Protein AF-A0A344X3L1-F1 (afdb_monomer)

Nearest PDB structures (foldseek):
  8hnb-assembly1_A  TM=8.741E-01  e=7.366E-17  Homo sapiens
  8hnd-assembly1_A  TM=8.498E-01  e=4.493E-17  Homo sapiens
  8hnh-assembly1_A  TM=8.613E-01  e=1.082E-16  Homo sapiens
  8hnc-assembly1_A  TM=8.571E-01  e=1.143E-16  Homo sapiens
  8k6l-assembly1_A  TM=8.572E-01  e=5.913E-17  Homo sapiens

Secondary structure (DSSP, 8-state):
-HHHHHHHHHHHHHHHHHHHHHHHHHHHHTT--HHHHHHHHHHHHHHHHHHHHHHTT---PPP-BBTTTB-TTSPSPPP--TTTT--TTTTTS---SSB---EEETTS-EES-TTTTTEEEEEEETTEEEEEEESSTTTTS------EEEES-----SSHHHHHHHHHHHHHHHHHHHHHHHHHHHHHHHHHS-GGGHHHHHHHHHHHHIIIIITHHHHHHHHHHHHH-S-PPB--

Solvent-accessible surface area (backbone atoms only — not comparable to full-atom values): 12855 Å² total; per-residue (Å²): 110,72,69,60,56,48,52,54,48,68,56,32,52,59,32,28,51,52,14,35,51,51,21,45,48,51,44,63,75,70,61,54,49,70,69,55,26,48,51,48,21,51,53,24,43,54,54,20,51,55,50,53,55,52,51,76,73,66,76,65,83,79,74,62,26,44,34,71,54,18,33,65,61,70,48,79,77,54,80,97,52,95,68,43,60,65,49,84,51,20,65,89,42,95,60,68,88,51,51,61,51,39,18,16,29,77,67,65,42,15,26,50,22,53,43,55,28,24,34,80,43,75,48,78,58,85,94,46,48,36,34,32,58,23,58,34,46,41,64,72,56,84,66,96,64,85,33,38,28,39,67,37,70,50,88,72,90,74,56,46,74,57,54,51,49,51,49,52,54,50,50,30,51,25,38,19,34,42,24,28,15,48,42,33,46,53,51,46,57,57,71,77,40,59,84,93,47,43,70,60,52,50,51,52,52,53,49,50,49,37,63,70,45,60,56,49,47,61,52,54,54,46,52,52,50,57,75,68,50,91,71,76,67,53,84,130

InterPro domains:
  IPR002350 Kazal domain [PF07648] (90-136)
  IPR002350 Kazal domain [PS51465] (83-138)
  IPR004156 Organic anion transporter polypeptide [PF03137] (2-233)
  IPR004156 Organic anion transporter polypeptide [PTHR11388] (1-232)
  IPR036058 Kazal domain superfamily [SSF100895] (79-136)

Foldseek 3Di:
DVVVVVVLCVQQVVLLVVLLVLLVVCCVVVVDDLVRLVVLLVVLVVVLVVLVVVLVVLDFDDAAEDQQAAHLLRDPDDPLDLPRLDDPQLPVAPDDPQAAFWKQKPLLGIYRDQSSQNFDDWDDDDPKIKTWQGRSGCPNPPDPDTIIIITDHRDDPRCSVVSVVVSSVSSSVSSSSNSNSVNSVLVSLVVVDDPVCSVVVVVVVVVCCCVVPVVVVCVVVVVVCVVVDSHHHDDD

Organism: Phodopus sungorus (NCBI:txid10044)

Radius of gyration: 25.86 Å; Cα contacts (8 Å, |Δi|>4): 313; chains: 1; bounding box: 57×30×69 Å

Sequence (236 aa):
SSKANFFIGLINIPAVALGIFSGGIVMKKFRLGVLEAMKLYLGSSVFGYLLFLSLFALGCENPGVAGLTVSYQGTKPVSYHERALFSDCNSRCKCSESKWEPMCGDDGITYASACLAGCQSSSQSGKNIISSNCTCVGLAAPTSGNWSGMMGRCQKDNGCPQMFLYFLVISVITSYTLSLGGIPGYILLLRCIQPQLKSFALGIYTLAVRVLAGIPAPVYFGVLIDTSCLKWGFKK

Mean predicted aligned error: 8.16 Å

Structure (mmCIF, N/CA/C/O backbone):
data_AF-A0A344X3L1-F1
#
_entry.id   AF-A0A344X3L1-F1
#
loop_
_atom_site.group_PDB
_atom_site.id
_atom_site.type_symbol
_atom_site.label_atom_id
_atom_site.label_alt_id
_atom_site.label_comp_id
_atom_site.label_asym_id
_atom_site.label_entity_id
_atom_site.label_seq_id
_atom_site.pdbx_PDB_ins_code
_atom_site.Cartn_x
_atom_site.Cartn_y
_atom_site.Cartn_z
_atom_site.occupancy
_atom_site.B_iso_or_equiv
_atom_site.auth_seq_id
_atom_site.auth_comp_id
_atom_site.auth_asym_id
_atom_site.auth_atom_id
_atom_site.pdbx_PDB_model_num
ATOM 1 N N . SER A 1 1 ? 9.116 -6.298 -2.274 1.00 57.31 1 SER A N 1
ATOM 2 C CA . SER A 1 1 ? 8.169 -6.426 -1.150 1.00 57.31 1 SER A CA 1
ATOM 3 C C . SER A 1 1 ? 8.722 -6.071 0.222 1.00 57.31 1 SER A C 1
ATOM 5 O O . SER A 1 1 ? 8.171 -5.156 0.809 1.00 57.31 1 SER A O 1
ATOM 7 N N . SER A 1 2 ? 9.793 -6.697 0.742 1.00 67.75 2 SER A N 1
ATOM 8 C CA . SER A 1 2 ? 10.187 -6.535 2.167 1.00 67.75 2 SER A CA 1
ATOM 9 C C . SER A 1 2 ? 10.331 -5.076 2.656 1.00 67.75 2 SER A C 1
ATOM 11 O O . SER A 1 2 ? 9.731 -4.708 3.661 1.00 67.75 2 SER A O 1
ATOM 13 N N . LYS A 1 3 ? 11.009 -4.202 1.896 1.00 79.19 3 LYS A N 1
ATOM 14 C CA . LYS A 1 3 ? 11.165 -2.780 2.268 1.00 79.19 3 LYS A CA 1
ATOM 15 C C . LYS A 1 3 ? 9.833 -2.023 2.385 1.00 79.19 3 LYS A C 1
ATOM 17 O O . LYS A 1 3 ? 9.673 -1.237 3.307 1.00 79.19 3 LYS A O 1
ATOM 22 N N . ALA A 1 4 ? 8.884 -2.260 1.478 1.00 79.44 4 ALA A N 1
ATOM 23 C CA . ALA A 1 4 ? 7.594 -1.563 1.485 1.00 79.44 4 ALA A CA 1
ATOM 24 C C . ALA A 1 4 ? 6.756 -1.956 2.710 1.00 79.44 4 ALA A C 1
ATOM 26 O O . ALA A 1 4 ? 6.264 -1.087 3.425 1.00 79.44 4 ALA A O 1
ATOM 27 N N . ASN A 1 5 ? 6.687 -3.258 3.004 1.00 83.75 5 ASN A N 1
ATOM 28 C CA . ASN A 1 5 ? 5.994 -3.766 4.189 1.00 83.75 5 ASN A CA 1
ATOM 29 C C . ASN A 1 5 ? 6.632 -3.234 5.479 1.00 83.75 5 ASN A C 1
ATOM 31 O O . ASN A 1 5 ? 5.919 -2.875 6.412 1.00 83.75 5 ASN A O 1
ATOM 35 N N . PHE A 1 6 ? 7.964 -3.136 5.511 1.00 87.88 6 PHE A N 1
ATOM 36 C CA . PHE A 1 6 ? 8.687 -2.551 6.635 1.00 87.88 6 PHE A CA 1
ATOM 37 C C . PHE A 1 6 ? 8.310 -1.080 6.861 1.00 87.88 6 PHE A C 1
ATOM 39 O O . PHE A 1 6 ? 7.982 -0.718 7.984 1.00 87.88 6 PHE A O 1
ATOM 46 N N . PHE A 1 7 ? 8.285 -0.247 5.813 1.00 86.25 7 PHE A N 1
ATOM 47 C CA . PHE A 1 7 ? 7.892 1.164 5.941 1.00 86.25 7 PHE A CA 1
ATOM 48 C C . PHE A 1 7 ? 6.438 1.337 6.388 1.00 86.25 7 PHE A C 1
ATOM 50 O O . PHE A 1 7 ? 6.178 2.103 7.313 1.00 86.25 7 PHE A O 1
ATOM 57 N N . ILE A 1 8 ? 5.503 0.604 5.774 1.00 86.81 8 ILE A N 1
ATOM 58 C CA . ILE A 1 8 ? 4.081 0.660 6.141 1.00 86.81 8 ILE A CA 1
ATOM 59 C C . ILE A 1 8 ? 3.898 0.246 7.606 1.00 86.81 8 ILE A C 1
ATOM 61 O O . ILE A 1 8 ? 3.204 0.929 8.356 1.00 86.81 8 ILE A O 1
ATOM 65 N N . GLY A 1 9 ? 4.552 -0.838 8.035 1.00 89.00 9 GLY A N 1
ATOM 66 C CA . GLY A 1 9 ? 4.507 -1.296 9.422 1.00 89.00 9 GLY A CA 1
ATOM 67 C C . GLY A 1 9 ? 5.106 -0.279 10.394 1.00 89.00 9 GLY A C 1
ATOM 68 O O . GLY A 1 9 ? 4.465 0.080 11.378 1.00 89.00 9 GLY A O 1
ATOM 69 N N . LEU A 1 10 ? 6.302 0.233 10.097 1.00 92.88 10 LEU A N 1
ATOM 70 C CA . LEU A 1 10 ? 7.011 1.189 10.949 1.00 92.88 10 LEU A CA 1
ATOM 71 C C . LEU A 1 10 ? 6.207 2.472 11.187 1.00 92.88 10 LEU A C 1
ATOM 73 O O . LEU A 1 10 ? 6.244 3.023 12.282 1.00 92.88 10 LEU A O 1
ATOM 77 N N . ILE A 1 11 ? 5.488 2.940 10.169 1.00 91.62 11 ILE A N 1
ATOM 78 C CA . ILE A 1 11 ? 4.764 4.211 10.208 1.00 91.62 11 ILE A CA 1
ATOM 79 C C . ILE A 1 11 ? 3.352 4.039 10.796 1.00 91.62 11 ILE A C 1
ATOM 81 O O . ILE A 1 11 ? 2.926 4.850 11.620 1.00 91.62 11 ILE A O 1
ATOM 85 N N . ASN A 1 12 ? 2.632 2.972 10.436 1.00 93.56 12 ASN A N 1
ATOM 86 C CA . ASN A 1 12 ? 1.243 2.795 10.872 1.00 93.56 12 ASN A CA 1
ATOM 87 C C . ASN A 1 12 ? 1.116 2.197 12.279 1.00 93.56 12 ASN A C 1
ATOM 89 O O . ASN A 1 12 ? 0.174 2.545 12.989 1.00 93.56 12 ASN A O 1
ATOM 93 N N . ILE A 1 13 ? 2.044 1.342 12.729 1.00 94.50 13 ILE A N 1
ATOM 94 C CA . ILE A 1 13 ? 1.962 0.723 14.067 1.00 94.50 13 ILE A CA 1
ATOM 95 C C . ILE A 1 13 ? 1.945 1.779 15.192 1.00 94.50 13 ILE A C 1
ATOM 97 O O . ILE A 1 13 ? 1.054 1.708 16.045 1.00 94.50 13 ILE A O 1
ATOM 101 N N . PRO A 1 14 ? 2.841 2.790 15.208 1.00 95.75 14 PRO A N 1
ATOM 102 C CA . PRO A 1 14 ? 2.781 3.864 16.199 1.00 95.75 14 PRO A CA 1
ATOM 103 C C . PRO A 1 14 ? 1.472 4.656 16.144 1.00 95.75 14 PRO A C 1
ATOM 105 O O . PRO A 1 14 ? 0.902 4.971 17.187 1.00 95.75 14 PRO A O 1
ATOM 108 N N . ALA A 1 15 ? 0.960 4.940 14.942 1.00 95.75 15 ALA A N 1
ATOM 109 C CA . ALA A 1 15 ? -0.296 5.665 14.761 1.00 95.75 15 ALA A CA 1
ATOM 110 C C . ALA A 1 15 ? -1.489 4.898 15.351 1.00 95.75 15 ALA A C 1
ATOM 112 O O . ALA A 1 15 ? -2.311 5.477 16.065 1.00 95.75 15 ALA A O 1
ATOM 113 N N . VAL A 1 16 ? -1.546 3.581 15.123 1.00 96.56 16 VAL A N 1
ATOM 114 C CA . VAL A 1 16 ? -2.564 2.706 15.717 1.00 96.56 16 VAL A CA 1
ATOM 115 C C . VAL A 1 16 ? -2.482 2.755 17.239 1.00 96.56 16 VAL A C 1
ATOM 117 O O . VAL A 1 16 ? -3.505 2.991 17.881 1.00 96.56 16 VAL A O 1
ATOM 120 N N . ALA A 1 17 ? -1.286 2.589 17.814 1.00 96.25 17 ALA A N 1
ATOM 121 C CA . ALA A 1 17 ? -1.086 2.633 19.261 1.00 96.25 17 ALA A CA 1
ATOM 122 C C . ALA A 1 17 ? -1.546 3.972 19.857 1.00 96.25 17 ALA A C 1
ATOM 124 O O . ALA A 1 17 ? -2.326 3.985 20.811 1.00 96.25 17 ALA A O 1
ATOM 125 N N . LEU A 1 18 ? -1.131 5.095 19.261 1.00 96.25 18 LEU A N 1
ATOM 126 C CA . LEU A 1 18 ? -1.541 6.433 19.689 1.00 96.25 18 LEU A CA 1
ATOM 127 C C . LEU A 1 18 ? -3.058 6.621 19.630 1.00 96.25 18 LEU A C 1
ATOM 129 O O . LEU A 1 18 ? -3.618 7.187 20.565 1.00 96.25 18 LEU A O 1
ATOM 133 N N . GLY A 1 19 ? -3.728 6.121 18.589 1.00 96.56 19 GLY A N 1
ATOM 134 C CA . GLY A 1 19 ? -5.186 6.197 18.489 1.00 96.56 19 GLY A CA 1
ATOM 135 C C . GLY A 1 19 ? -5.909 5.339 19.534 1.00 96.56 19 GLY A C 1
ATOM 136 O O . GLY A 1 19 ? -6.877 5.796 20.137 1.00 96.56 19 GLY A O 1
ATOM 137 N N . ILE A 1 20 ? -5.402 4.144 19.860 1.00 95.88 20 ILE A N 1
ATOM 138 C CA . ILE A 1 20 ? -5.952 3.317 20.953 1.00 95.88 20 ILE A CA 1
ATOM 139 C C . ILE A 1 20 ? -5.846 4.061 22.292 1.00 95.88 20 ILE A C 1
ATOM 141 O O . ILE A 1 20 ? -6.828 4.153 23.037 1.00 95.88 20 ILE A O 1
ATOM 145 N N . PHE A 1 21 ? -4.669 4.617 22.597 1.00 96.06 21 PHE A N 1
ATOM 146 C CA . PHE A 1 21 ? -4.454 5.377 23.829 1.00 96.06 21 PHE A CA 1
ATOM 147 C C . PHE A 1 21 ? -5.325 6.630 23.884 1.00 96.06 21 PHE A C 1
ATOM 149 O O . PHE A 1 21 ? -5.975 6.871 24.904 1.00 96.06 21 PHE A O 1
ATOM 156 N N . SER A 1 22 ? -5.384 7.412 22.804 1.00 95.50 22 SER A N 1
ATOM 157 C CA . SER A 1 22 ? -6.200 8.623 22.759 1.00 95.50 22 SER A CA 1
ATOM 158 C C . SER A 1 22 ? -7.691 8.301 22.877 1.00 95.50 22 SER A C 1
ATOM 160 O O . SER A 1 22 ? -8.385 8.970 23.641 1.00 95.50 22 SER A O 1
ATOM 162 N N . GLY A 1 23 ? -8.172 7.218 22.260 1.00 94.88 23 GLY A N 1
ATOM 163 C CA . GLY A 1 23 ? -9.549 6.736 22.402 1.00 94.88 23 GLY A CA 1
ATOM 164 C C . GLY A 1 23 ? -9.891 6.373 23.850 1.00 94.88 23 GLY A C 1
ATOM 165 O O . GLY A 1 23 ? -10.935 6.770 24.373 1.00 94.88 23 GLY A O 1
ATOM 166 N N . GLY A 1 24 ? -8.975 5.696 24.549 1.00 93.31 24 GLY A N 1
ATOM 167 C CA . GLY A 1 24 ? -9.109 5.404 25.980 1.00 93.31 24 GLY A CA 1
ATOM 168 C C . GLY A 1 24 ? -9.089 6.658 26.864 1.00 93.31 24 GLY A C 1
ATOM 169 O O . GLY A 1 24 ? -9.897 6.779 27.790 1.00 93.31 24 GLY A O 1
ATOM 170 N N . ILE A 1 25 ? -8.212 7.621 26.566 1.00 94.62 25 ILE A N 1
ATOM 171 C CA . ILE A 1 25 ? -8.144 8.907 27.277 1.00 94.62 25 ILE A CA 1
ATOM 172 C C . ILE A 1 25 ? -9.439 9.695 27.085 1.00 94.62 25 ILE A C 1
ATOM 174 O O . ILE A 1 25 ? -9.968 10.213 28.065 1.00 94.62 25 ILE A O 1
ATOM 178 N N . VAL A 1 26 ? -9.981 9.757 25.867 1.00 94.56 26 VAL A N 1
ATOM 179 C CA . VAL A 1 26 ? -11.253 10.430 25.562 1.00 94.56 26 VAL A CA 1
ATOM 180 C C . VAL A 1 26 ? -12.394 9.802 26.366 1.00 94.56 26 VAL A C 1
ATOM 182 O O . VAL A 1 26 ? -13.121 10.517 27.059 1.00 94.56 26 VAL A O 1
ATOM 185 N N . MET A 1 27 ? -12.486 8.469 26.381 1.00 91.25 27 MET A N 1
ATOM 186 C CA . MET A 1 27 ? -13.467 7.737 27.190 1.00 91.25 27 MET A CA 1
ATOM 187 C C . MET A 1 27 ? -13.364 8.072 28.685 1.00 91.25 27 MET A C 1
ATOM 189 O O . MET A 1 27 ? -14.385 8.295 29.340 1.00 91.25 27 MET A O 1
ATOM 193 N N . LYS A 1 28 ? -12.140 8.131 29.231 1.00 91.62 28 LYS A N 1
ATOM 194 C CA . LYS A 1 28 ? -11.891 8.410 30.654 1.00 91.62 28 LYS A CA 1
ATOM 195 C C . LYS A 1 28 ? -12.121 9.879 31.020 1.00 91.62 28 LYS A C 1
ATOM 197 O O . LYS A 1 28 ? -12.746 10.154 32.041 1.00 91.62 28 LYS A O 1
ATOM 202 N N . LYS A 1 29 ? -11.621 10.816 30.209 1.00 93.25 29 LYS A N 1
ATOM 203 C CA . LYS A 1 29 ? -11.627 12.261 30.485 1.00 93.25 29 LYS A CA 1
ATOM 204 C C . LYS A 1 29 ? -13.030 12.852 30.402 1.00 93.25 29 LYS A C 1
ATOM 206 O O . LYS A 1 29 ? -13.418 13.595 31.295 1.00 93.25 29 LYS A O 1
ATOM 211 N N . PHE A 1 30 ? -13.793 12.487 29.374 1.00 90.31 30 PHE A N 1
ATOM 212 C CA . PHE A 1 30 ? -15.160 12.979 29.180 1.00 90.31 30 PHE A CA 1
ATOM 213 C C . PHE A 1 30 ? -16.223 12.098 29.847 1.00 90.31 30 PHE A C 1
ATOM 215 O O . PHE A 1 30 ? -17.405 12.412 29.763 1.00 90.31 30 PHE A O 1
ATOM 222 N N . ARG A 1 31 ? -15.816 11.001 30.509 1.00 89.69 31 ARG A N 1
ATOM 223 C CA . ARG A 1 31 ? -16.712 10.026 31.156 1.00 89.69 31 ARG A CA 1
ATOM 224 C C . ARG A 1 31 ? -17.865 9.612 30.237 1.00 89.69 31 ARG A C 1
ATOM 226 O O . ARG A 1 31 ? -19.032 9.654 30.620 1.00 89.69 31 ARG A O 1
ATOM 233 N N . LEU A 1 32 ? -17.527 9.222 29.010 1.00 89.50 32 LEU A N 1
ATOM 234 C CA . LEU A 1 32 ? -18.524 8.965 27.975 1.00 89.50 32 LEU A CA 1
ATOM 235 C C . LEU A 1 32 ? -19.472 7.820 28.372 1.00 89.50 32 LEU A C 1
ATOM 237 O O . LEU A 1 32 ? -19.055 6.712 28.750 1.00 89.50 32 LEU A O 1
ATOM 241 N N . GLY A 1 33 ? -20.771 8.102 28.265 1.00 89.31 33 GLY A N 1
ATOM 242 C CA . GLY A 1 33 ? -21.842 7.116 28.394 1.00 89.31 33 GLY A CA 1
ATOM 243 C C . GLY A 1 33 ? -21.887 6.151 27.205 1.00 89.31 33 GLY A C 1
ATOM 244 O O . GLY A 1 33 ? -21.098 6.252 26.270 1.00 89.31 33 GLY A O 1
ATOM 245 N N . VAL A 1 34 ? -22.822 5.198 27.232 1.00 89.19 34 VAL A N 1
ATOM 246 C CA . VAL A 1 34 ? -23.002 4.200 26.157 1.00 89.19 34 VAL A CA 1
ATOM 247 C C . VAL A 1 34 ? -23.318 4.873 24.815 1.00 89.19 34 VAL A C 1
ATOM 249 O O . VAL A 1 34 ? -22.696 4.551 23.807 1.00 89.19 34 VAL A O 1
ATOM 252 N N . LEU A 1 35 ? -24.230 5.851 24.819 1.00 90.31 35 LEU A N 1
ATOM 253 C CA . LEU A 1 35 ? -24.653 6.563 23.612 1.00 90.31 35 LEU A CA 1
ATOM 254 C C . LEU A 1 35 ? -23.517 7.400 23.003 1.00 90.31 35 LEU A C 1
ATOM 256 O O . LEU A 1 35 ? -23.295 7.371 21.797 1.00 90.31 35 LEU A O 1
ATOM 260 N N . GLU A 1 36 ? -22.760 8.109 23.839 1.00 91.50 36 GLU A N 1
ATOM 261 C CA . GLU A 1 36 ? -21.652 8.952 23.376 1.00 91.50 36 GLU A CA 1
ATOM 262 C C . GLU A 1 36 ? -20.462 8.119 22.878 1.00 91.50 36 GLU A C 1
ATOM 264 O O . GLU A 1 36 ? -19.864 8.440 21.854 1.00 91.50 36 GLU A O 1
ATOM 269 N N . ALA A 1 37 ? -20.162 6.994 23.537 1.00 92.00 37 ALA A N 1
ATOM 270 C CA . ALA A 1 37 ? -19.164 6.039 23.055 1.00 92.00 37 ALA A CA 1
ATOM 271 C C . ALA A 1 37 ? -19.563 5.426 21.702 1.00 92.00 37 ALA A C 1
ATOM 273 O O . ALA A 1 37 ? -18.714 5.262 20.826 1.00 92.00 37 ALA A O 1
ATOM 274 N N . MET A 1 38 ? -20.855 5.134 21.511 1.00 92.56 38 MET A N 1
ATOM 275 C CA . MET A 1 38 ? -21.391 4.649 20.239 1.00 92.56 38 MET A CA 1
ATOM 276 C C . MET A 1 38 ? -21.248 5.696 19.128 1.00 92.56 38 MET A C 1
ATOM 278 O O . MET A 1 38 ? -20.776 5.357 18.046 1.00 92.56 38 MET A O 1
ATOM 282 N N . LYS A 1 39 ? -21.593 6.965 19.389 1.00 93.94 39 LYS A N 1
ATOM 283 C CA . LYS A 1 39 ? -21.404 8.062 18.423 1.00 93.94 39 LYS A CA 1
ATOM 284 C C . LYS A 1 39 ? -19.937 8.224 18.033 1.00 93.94 39 LYS A C 1
ATOM 286 O O . LYS A 1 39 ? -19.641 8.340 16.848 1.00 93.94 39 LYS A O 1
ATOM 291 N N . LEU A 1 40 ? -19.028 8.191 19.010 1.00 93.81 40 LEU A N 1
ATOM 292 C CA . LEU A 1 40 ? -17.589 8.279 18.763 1.00 93.81 40 LEU A CA 1
ATOM 293 C C . LEU A 1 40 ? -17.099 7.118 17.888 1.00 93.81 40 LEU A C 1
ATOM 295 O O . LEU A 1 40 ? -16.407 7.360 16.904 1.00 93.81 40 LEU A O 1
ATOM 299 N N . TYR A 1 41 ? -17.497 5.883 18.208 1.00 95.12 41 TYR A N 1
ATOM 300 C CA . TYR A 1 41 ? -17.145 4.691 17.433 1.00 95.12 41 TYR A CA 1
ATOM 301 C C . TYR A 1 41 ? -17.686 4.733 15.998 1.00 95.12 41 TYR A C 1
ATOM 303 O O . TYR A 1 41 ? -16.950 4.464 15.046 1.00 95.12 41 TYR A O 1
ATOM 311 N N . LEU A 1 42 ? -18.965 5.075 15.823 1.00 95.19 42 LEU A N 1
ATOM 312 C CA . LEU A 1 42 ? -19.587 5.162 14.503 1.00 95.19 42 LEU A CA 1
ATOM 313 C C . LEU A 1 42 ? -18.972 6.295 13.681 1.00 95.19 42 LEU A C 1
ATOM 315 O O . LEU A 1 42 ? -18.606 6.078 12.530 1.00 95.19 42 LEU A O 1
ATOM 319 N N . GLY A 1 43 ? -18.790 7.475 14.277 1.00 95.81 43 GLY A N 1
ATOM 320 C CA . GLY A 1 43 ? -18.186 8.629 13.615 1.00 95.81 43 GLY A CA 1
ATOM 321 C C . GLY A 1 43 ? -16.752 8.359 13.166 1.00 95.81 43 GLY A C 1
ATOM 322 O O . GLY A 1 43 ? -16.411 8.615 12.012 1.00 95.81 43 GLY A O 1
ATOM 323 N N . SER A 1 44 ? -15.924 7.773 14.037 1.00 95.62 44 SER A N 1
ATOM 324 C CA . SER A 1 44 ? -14.554 7.399 13.675 1.00 95.62 44 SER A CA 1
ATOM 325 C C . SER A 1 44 ? -14.524 6.307 12.605 1.00 95.62 44 SER A C 1
ATOM 327 O O . SER A 1 44 ? -13.694 6.359 11.705 1.00 95.62 44 SER A O 1
ATOM 329 N N . SER A 1 45 ? -15.442 5.339 12.657 1.00 94.94 45 SER A N 1
ATOM 330 C CA . SER A 1 45 ? -15.521 4.277 11.649 1.00 94.94 45 SER A CA 1
ATOM 331 C C . SER A 1 45 ? -15.913 4.837 10.283 1.00 94.94 45 SER A C 1
ATOM 333 O O . SER A 1 45 ? -15.215 4.583 9.308 1.00 94.94 45 SER A O 1
ATOM 335 N N . VAL A 1 46 ? -16.974 5.649 10.203 1.00 96.44 46 VAL A N 1
ATOM 336 C CA . VAL A 1 46 ? -17.429 6.274 8.948 1.00 96.44 46 VAL A CA 1
ATOM 337 C C . VAL A 1 46 ? -16.329 7.146 8.351 1.00 96.44 46 VAL A C 1
ATOM 339 O O . VAL A 1 46 ? -15.993 6.987 7.180 1.00 96.44 46 VAL A O 1
ATOM 342 N N . PHE A 1 47 ? -15.716 8.020 9.154 1.00 96.25 47 PHE A N 1
ATOM 343 C CA . PHE A 1 47 ? -14.632 8.875 8.674 1.00 96.25 47 PHE A CA 1
ATOM 344 C C . PHE A 1 47 ? -13.409 8.056 8.233 1.00 96.25 47 PHE A C 1
ATOM 346 O O . PHE A 1 47 ? -12.845 8.311 7.172 1.00 96.25 47 PHE A O 1
ATOM 353 N N . GLY A 1 48 ? -13.044 7.020 8.993 1.00 96.06 48 GLY A N 1
ATOM 354 C CA . GLY A 1 48 ? -11.957 6.108 8.644 1.00 96.06 48 GLY A CA 1
ATOM 355 C C . GLY A 1 48 ? -12.204 5.357 7.334 1.00 96.06 48 GLY A C 1
ATOM 356 O O . GLY A 1 48 ? -11.301 5.274 6.508 1.00 96.06 48 GLY A O 1
ATOM 357 N N . TYR A 1 49 ? -13.423 4.869 7.090 1.00 94.44 49 TYR A N 1
ATOM 358 C CA . TYR A 1 49 ? -13.774 4.219 5.823 1.00 94.44 49 TYR A CA 1
ATOM 359 C C . TYR A 1 49 ? -13.746 5.186 4.635 1.00 94.44 49 TYR A C 1
ATOM 361 O O . TYR A 1 49 ? -13.272 4.807 3.568 1.00 94.44 49 TYR A O 1
ATOM 369 N N . LEU A 1 50 ? -14.190 6.436 4.807 1.00 95.44 50 LEU A N 1
ATOM 370 C CA . LEU A 1 50 ? -14.102 7.455 3.753 1.00 95.44 50 LEU A CA 1
ATOM 371 C C . LEU A 1 50 ? -12.645 7.761 3.376 1.00 95.44 50 LEU A C 1
ATOM 373 O O . LEU A 1 50 ? -12.319 7.839 2.192 1.00 95.44 50 LEU A O 1
ATOM 377 N N . LEU A 1 51 ? -11.758 7.882 4.369 1.00 95.06 51 LEU A N 1
ATOM 378 C CA . LEU A 1 51 ? -10.322 8.047 4.129 1.00 95.06 51 LEU A CA 1
ATOM 379 C C . LEU A 1 51 ? -9.694 6.799 3.500 1.00 95.06 51 LEU A C 1
ATOM 381 O O . LEU A 1 51 ? -8.845 6.909 2.624 1.00 95.06 51 LEU A O 1
ATOM 385 N N . PHE A 1 52 ? -10.131 5.605 3.899 1.00 92.75 52 PHE A N 1
ATOM 386 C CA . PHE A 1 52 ? -9.661 4.370 3.282 1.00 92.75 52 PHE A CA 1
ATOM 387 C C . PHE A 1 52 ? -10.066 4.281 1.804 1.00 92.75 52 PHE A C 1
ATOM 389 O O . PHE A 1 52 ? -9.256 3.890 0.969 1.00 92.75 52 PHE A O 1
ATOM 396 N N . LEU A 1 53 ? -11.289 4.693 1.457 1.00 91.94 53 LEU A N 1
ATOM 397 C CA . LEU A 1 53 ? -11.753 4.739 0.069 1.00 91.94 53 LEU A CA 1
ATOM 398 C C . LEU A 1 53 ? -10.957 5.740 -0.777 1.00 91.94 53 LEU A C 1
ATOM 400 O O . LEU A 1 53 ? -10.658 5.448 -1.934 1.00 91.94 53 LEU A O 1
ATOM 404 N N . SER A 1 54 ? -10.561 6.886 -0.216 1.00 91.19 54 SER A N 1
ATOM 405 C CA . SER A 1 54 ? -9.771 7.877 -0.959 1.00 91.19 54 SER A CA 1
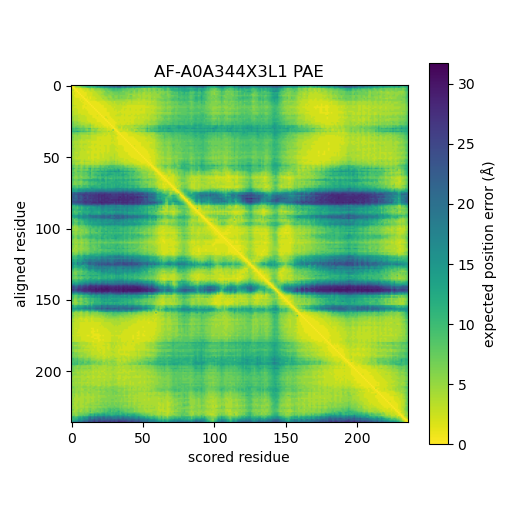ATOM 406 C C . SER A 1 54 ? -8.371 7.375 -1.329 1.00 91.19 54 SER A C 1
ATOM 408 O O . SER A 1 54 ? -7.832 7.802 -2.349 1.00 91.19 54 SER A O 1
ATOM 410 N N . LEU A 1 55 ? -7.809 6.412 -0.585 1.00 90.06 55 LEU A N 1
ATOM 411 C CA . LEU A 1 55 ? -6.530 5.780 -0.931 1.00 90.06 55 LEU A CA 1
ATOM 412 C C . LEU A 1 55 ? -6.574 5.069 -2.289 1.00 90.06 55 LEU A C 1
ATOM 414 O O . LEU A 1 55 ? -5.564 5.057 -2.985 1.00 90.06 55 LEU A O 1
ATOM 418 N N . PHE A 1 56 ? -7.724 4.521 -2.698 1.00 85.00 56 PHE A N 1
ATOM 419 C CA . PHE A 1 56 ? -7.864 3.872 -4.009 1.00 85.00 56 PHE A CA 1
ATOM 420 C C . PHE A 1 56 ? -7.832 4.861 -5.177 1.00 85.00 56 PHE A C 1
ATOM 422 O O . PHE A 1 56 ? -7.506 4.472 -6.295 1.00 85.00 56 PHE A O 1
ATOM 429 N N . ALA A 1 57 ? -8.144 6.136 -4.933 1.00 85.75 57 ALA A N 1
ATOM 430 C CA . ALA A 1 57 ? -8.039 7.181 -5.947 1.00 85.75 57 ALA A CA 1
ATOM 431 C C . ALA A 1 57 ? -6.589 7.662 -6.150 1.00 85.75 57 ALA A C 1
ATOM 433 O O . ALA A 1 57 ? -6.291 8.326 -7.143 1.00 85.75 57 ALA A O 1
ATOM 434 N N . LEU A 1 58 ? -5.677 7.338 -5.226 1.00 85.19 58 LEU A N 1
ATOM 435 C CA . LEU A 1 58 ? -4.270 7.712 -5.319 1.00 85.19 58 LEU A CA 1
ATOM 436 C C . LEU A 1 58 ? -3.507 6.675 -6.144 1.00 85.19 58 LEU A C 1
ATOM 438 O O . LEU A 1 58 ? -3.155 5.600 -5.663 1.00 85.19 58 LEU A O 1
ATOM 442 N N . GLY A 1 59 ? -3.213 7.026 -7.392 1.00 81.12 59 GLY A N 1
ATOM 443 C CA . GLY A 1 59 ? -2.392 6.225 -8.294 1.00 81.12 59 GLY A CA 1
ATOM 444 C C . GLY A 1 59 ? -1.388 7.082 -9.056 1.00 81.12 59 GLY A C 1
ATOM 445 O O . GLY A 1 59 ? -1.501 8.307 -9.109 1.00 81.12 59 GLY A O 1
ATOM 446 N N . CYS A 1 60 ? -0.394 6.432 -9.654 1.00 85.50 60 CYS A N 1
ATOM 447 C CA . CYS A 1 60 ? 0.509 7.052 -10.617 1.00 85.50 60 CYS A CA 1
ATOM 448 C C . CYS A 1 60 ? 0.602 6.164 -11.866 1.00 85.50 60 CYS A C 1
ATOM 450 O O . CYS A 1 60 ? 0.337 4.962 -11.789 1.00 85.50 60 CYS A O 1
ATOM 452 N N . GLU A 1 61 ? 0.939 6.745 -13.022 1.00 81.38 61 GLU A N 1
ATOM 453 C CA . GLU A 1 61 ? 1.122 5.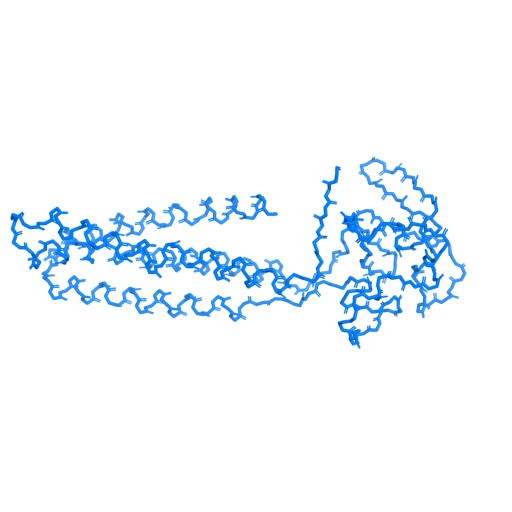953 -14.242 1.00 81.38 61 GLU A CA 1
ATOM 454 C C . GLU A 1 61 ? 2.216 4.896 -14.049 1.00 81.38 61 GLU A C 1
ATOM 456 O O . GLU A 1 61 ? 3.261 5.155 -13.441 1.00 81.38 61 GLU A O 1
ATOM 461 N N . ASN A 1 62 ? 1.997 3.714 -14.628 1.00 79.06 62 ASN A N 1
ATOM 462 C CA . ASN A 1 62 ? 3.011 2.670 -14.638 1.00 79.06 62 ASN A CA 1
ATOM 463 C C . ASN A 1 62 ? 4.289 3.168 -15.338 1.00 79.06 62 ASN A C 1
ATOM 465 O O . ASN A 1 62 ? 4.207 3.824 -16.382 1.00 79.06 62 ASN A O 1
ATOM 469 N N . PRO A 1 63 ? 5.484 2.837 -14.812 1.00 80.00 63 PRO A N 1
ATOM 470 C CA . PRO A 1 63 ? 6.733 3.188 -15.472 1.00 80.00 63 PRO A CA 1
ATOM 471 C C . PRO A 1 63 ? 6.807 2.546 -16.864 1.00 80.00 63 PRO A C 1
ATOM 473 O O . PRO A 1 63 ? 6.326 1.430 -17.078 1.00 80.00 63 PRO A O 1
ATOM 476 N N . GLY A 1 64 ? 7.429 3.254 -17.809 1.00 84.38 64 GLY A N 1
ATOM 477 C CA . GLY A 1 64 ? 7.640 2.774 -19.175 1.00 84.38 64 GLY A CA 1
ATOM 478 C C . GLY A 1 64 ? 8.666 1.644 -19.211 1.00 84.38 64 GLY A C 1
ATOM 479 O O . GLY A 1 64 ? 9.852 1.889 -18.995 1.00 84.38 64 GLY A O 1
ATOM 480 N N . VAL A 1 65 ? 8.210 0.423 -19.482 1.00 87.31 65 VAL A N 1
ATOM 481 C CA . VAL A 1 65 ? 9.025 -0.779 -19.631 1.00 87.31 65 VAL A CA 1
ATOM 482 C C . VAL A 1 65 ? 8.770 -1.387 -21.009 1.00 87.31 65 VAL A C 1
ATOM 484 O O . VAL A 1 65 ? 7.623 -1.711 -21.338 1.00 87.31 65 VAL A O 1
ATOM 487 N N . ALA A 1 66 ? 9.832 -1.536 -21.801 1.00 86.19 66 ALA A N 1
ATOM 488 C CA . ALA A 1 66 ? 9.775 -2.091 -23.149 1.00 86.19 66 ALA A CA 1
ATOM 489 C C . ALA A 1 66 ? 9.176 -3.505 -23.145 1.00 86.19 66 ALA A C 1
ATOM 491 O O . ALA A 1 66 ? 9.565 -4.359 -22.342 1.00 86.19 66 ALA A O 1
ATOM 492 N N . GLY A 1 67 ? 8.203 -3.735 -24.027 1.00 81.50 67 GLY A N 1
ATOM 493 C CA . GLY A 1 67 ? 7.502 -5.012 -24.166 1.00 81.50 67 GLY A CA 1
ATOM 494 C C . GLY A 1 67 ? 6.474 -5.310 -23.070 1.00 81.50 67 GLY A C 1
ATOM 495 O O . GLY A 1 67 ? 5.868 -6.376 -23.101 1.00 81.50 67 GLY A O 1
ATOM 496 N N . LEU A 1 68 ? 6.267 -4.397 -22.110 1.00 82.19 68 LEU A N 1
ATOM 497 C CA . LEU A 1 68 ? 5.251 -4.526 -21.056 1.00 82.19 68 LEU A CA 1
ATOM 498 C C . LEU A 1 68 ? 4.268 -3.354 -21.054 1.00 82.19 68 LEU A C 1
ATOM 500 O O . LEU A 1 68 ? 3.066 -3.564 -21.152 1.00 82.19 68 LEU A O 1
ATOM 504 N N . THR A 1 69 ? 4.765 -2.122 -20.934 1.00 83.25 69 THR A N 1
ATOM 505 C CA . THR A 1 69 ? 3.919 -0.914 -20.885 1.00 83.25 69 THR A CA 1
ATOM 506 C C . THR A 1 69 ? 4.136 0.010 -22.081 1.00 83.25 69 THR A C 1
ATOM 508 O O . THR A 1 69 ? 3.259 0.811 -22.401 1.00 83.25 69 THR A O 1
ATOM 511 N N . VAL A 1 70 ? 5.275 -0.113 -22.768 1.00 84.56 70 VAL A N 1
ATOM 512 C CA . VAL A 1 70 ? 5.601 0.609 -24.007 1.00 84.56 70 VAL A CA 1
ATOM 513 C C . VAL A 1 70 ? 6.204 -0.350 -25.030 1.00 84.56 70 VAL A C 1
ATOM 515 O O . VAL A 1 70 ? 6.785 -1.373 -24.661 1.00 84.56 70 VAL A O 1
ATOM 518 N N . SER A 1 71 ? 6.075 -0.041 -26.320 1.00 84.12 71 SER A N 1
ATOM 519 C CA . SER A 1 71 ? 6.750 -0.814 -27.366 1.00 84.12 71 SER A CA 1
ATOM 520 C C . SER A 1 71 ? 8.264 -0.588 -27.310 1.00 84.12 71 SER A C 1
ATOM 522 O O . SER A 1 71 ? 8.737 0.393 -26.737 1.00 84.12 71 SER A O 1
ATOM 524 N N . TYR A 1 72 ? 9.035 -1.467 -27.953 1.00 82.31 72 TYR A N 1
ATOM 525 C CA . TYR A 1 72 ? 10.477 -1.262 -28.151 1.00 82.31 72 TYR A CA 1
ATOM 526 C C . TYR A 1 72 ? 10.805 0.011 -28.958 1.00 82.31 72 TYR A C 1
ATOM 528 O O . TYR A 1 72 ? 11.927 0.495 -28.915 1.00 82.31 72 TYR A O 1
ATOM 536 N N . GLN A 1 73 ? 9.826 0.583 -29.666 1.00 79.06 73 GLN A N 1
ATOM 537 C CA . GLN A 1 73 ? 9.947 1.860 -30.377 1.00 79.06 73 GLN A CA 1
ATOM 538 C C . GLN A 1 73 ? 9.496 3.065 -29.528 1.00 79.06 73 GLN A C 1
ATOM 540 O O . GLN A 1 73 ? 9.498 4.192 -30.012 1.00 79.06 73 GLN A O 1
ATOM 545 N N . GLY A 1 74 ? 9.072 2.854 -28.278 1.00 73.75 74 GLY A N 1
ATOM 546 C CA . GLY A 1 74 ? 8.637 3.924 -27.374 1.00 73.75 74 GLY A CA 1
ATOM 547 C C . GLY A 1 74 ? 7.198 4.416 -27.577 1.00 73.75 74 GLY A C 1
ATOM 548 O O . GLY A 1 74 ? 6.802 5.403 -26.958 1.00 73.75 74 GLY A O 1
ATOM 549 N N . THR A 1 75 ? 6.386 3.739 -28.394 1.00 74.44 75 THR A N 1
ATOM 550 C CA . THR A 1 75 ? 4.971 4.089 -28.615 1.00 74.44 75 THR A CA 1
ATOM 551 C C . THR A 1 75 ? 4.050 3.481 -27.538 1.00 74.44 75 THR A C 1
ATOM 553 O O . THR A 1 75 ? 4.209 2.321 -27.145 1.00 74.44 75 THR A O 1
ATOM 556 N N . LYS A 1 76 ? 3.085 4.277 -27.038 1.00 72.50 76 LYS A N 1
ATOM 557 C CA . LYS A 1 76 ? 1.971 3.851 -26.155 1.00 72.50 76 LYS A CA 1
ATOM 558 C C . LYS A 1 76 ? 0.711 3.585 -27.015 1.00 72.50 76 LYS A C 1
ATOM 560 O O . LYS A 1 76 ? 0.491 4.381 -27.927 1.00 72.50 76 LYS A O 1
ATOM 565 N N . PRO A 1 77 ? -0.181 2.616 -26.705 1.00 63.53 77 PRO A N 1
ATOM 566 C CA . PRO A 1 77 ? -0.073 1.456 -25.812 1.00 63.53 77 PRO A CA 1
ATOM 567 C C . PRO A 1 77 ? 0.144 0.138 -26.592 1.00 63.53 77 PRO A C 1
ATOM 569 O O . PRO A 1 77 ? -0.364 -0.036 -27.697 1.00 63.53 77 PRO A O 1
ATOM 572 N N . VAL A 1 78 ? 0.860 -0.823 -26.004 1.00 57.84 78 VAL A N 1
ATOM 573 C CA . VAL A 1 78 ? 0.984 -2.186 -26.558 1.00 57.84 78 VAL A CA 1
ATOM 574 C C . VAL A 1 78 ? -0.164 -3.038 -26.014 1.00 57.84 78 VAL A C 1
ATOM 576 O O . VAL A 1 78 ? -0.429 -3.012 -24.814 1.00 57.84 78 VAL A O 1
ATOM 579 N N . SER A 1 79 ? -0.864 -3.783 -26.875 1.00 55.16 79 SER A N 1
ATOM 580 C CA . SER A 1 79 ? -1.876 -4.757 -26.446 1.00 55.16 79 SER A CA 1
ATOM 581 C C . SER A 1 79 ? -1.241 -5.815 -25.537 1.00 55.16 79 SER A C 1
ATOM 583 O O . SER A 1 79 ? -0.189 -6.345 -25.894 1.00 55.16 79 SER A O 1
ATOM 585 N N . TYR A 1 80 ? -1.887 -6.134 -24.410 1.00 51.09 80 TYR A N 1
ATOM 586 C CA . TYR A 1 80 ? -1.468 -7.103 -23.382 1.00 51.09 80 TYR A CA 1
ATOM 587 C C . TYR A 1 80 ? -1.367 -8.560 -23.887 1.00 51.09 80 TYR A C 1
ATOM 589 O O . TYR A 1 80 ? -2.051 -9.450 -23.391 1.00 51.09 80 TYR A O 1
ATOM 597 N N . HIS A 1 81 ? -0.521 -8.832 -24.878 1.00 53.81 81 HIS A N 1
ATOM 598 C CA . HIS A 1 81 ? -0.160 -10.190 -25.260 1.00 53.81 81 HIS A CA 1
ATOM 599 C C . HIS A 1 81 ? 1.219 -10.540 -24.702 1.00 53.81 81 HIS A C 1
ATOM 601 O O . HIS A 1 81 ? 2.200 -9.841 -24.948 1.00 53.81 81 HIS A O 1
ATOM 607 N N . GLU A 1 82 ? 1.279 -11.669 -23.988 1.00 52.22 82 GLU A N 1
ATOM 608 C CA . GLU A 1 82 ? 2.439 -12.246 -23.282 1.00 52.22 82 GLU A CA 1
ATOM 609 C C . GLU A 1 82 ? 3.740 -12.363 -24.104 1.00 52.22 82 GLU A C 1
ATOM 611 O O . GLU A 1 82 ? 4.799 -12.610 -23.536 1.00 52.22 82 GLU A O 1
ATOM 616 N N . ARG A 1 83 ? 3.712 -12.155 -25.428 1.00 57.47 83 ARG A N 1
ATOM 617 C CA . ARG A 1 83 ? 4.874 -12.299 -26.325 1.00 57.47 83 ARG A CA 1
ATOM 618 C C . ARG A 1 83 ? 5.512 -10.985 -26.788 1.00 57.47 83 ARG A C 1
ATOM 620 O O . ARG A 1 83 ? 6.317 -11.011 -27.710 1.00 57.47 83 ARG A O 1
ATOM 627 N N . ALA A 1 84 ? 5.207 -9.847 -26.162 1.00 63.50 84 ALA A N 1
ATOM 628 C CA . ALA A 1 84 ? 5.818 -8.560 -26.522 1.00 63.50 84 ALA A CA 1
ATOM 629 C C . ALA A 1 84 ? 7.220 -8.321 -25.913 1.00 63.50 84 ALA A C 1
ATOM 631 O O . ALA A 1 84 ? 7.862 -7.320 -26.229 1.00 63.50 84 ALA A O 1
ATOM 632 N N . LEU A 1 85 ? 7.719 -9.221 -25.049 1.00 71.81 85 LEU A N 1
ATOM 633 C CA . LEU A 1 85 ? 9.073 -9.111 -24.488 1.00 71.81 85 LEU A CA 1
ATOM 634 C C . LEU A 1 85 ? 10.178 -9.411 -25.508 1.00 71.81 85 LEU A C 1
ATOM 636 O O . LEU A 1 85 ? 11.267 -8.845 -25.397 1.00 71.81 85 LEU A O 1
ATOM 640 N N . PHE A 1 86 ? 9.913 -10.288 -26.475 1.00 79.31 86 PHE A N 1
ATOM 641 C CA . PHE A 1 86 ? 10.857 -10.618 -27.537 1.00 79.31 86 PHE A CA 1
ATOM 642 C C . PHE A 1 86 ? 10.573 -9.782 -28.774 1.00 79.31 86 PHE A C 1
ATOM 644 O O . PHE A 1 86 ? 9.426 -9.564 -29.153 1.00 79.31 86 PHE A O 1
ATOM 651 N N . SER A 1 87 ? 11.646 -9.313 -29.388 1.00 79.19 87 SER A N 1
ATOM 652 C CA . SER A 1 87 ? 11.634 -8.507 -30.598 1.00 79.19 87 SER A CA 1
ATOM 653 C C . SER A 1 87 ? 12.810 -8.940 -31.467 1.00 79.19 87 SER A C 1
ATOM 655 O O . SER A 1 87 ? 13.777 -9.528 -30.975 1.00 79.19 87 SER A O 1
ATOM 657 N N . ASP A 1 88 ? 12.780 -8.624 -32.756 1.00 83.75 88 ASP A N 1
ATOM 658 C CA . ASP A 1 88 ? 13.857 -8.993 -33.679 1.00 83.75 88 ASP A CA 1
ATOM 659 C C . ASP A 1 88 ? 15.225 -8.483 -33.201 1.00 83.75 88 ASP A C 1
ATOM 661 O O . ASP A 1 88 ? 16.245 -9.151 -33.376 1.00 83.75 88 ASP A O 1
ATOM 665 N N . CYS A 1 89 ? 15.251 -7.343 -32.503 1.00 84.50 89 CYS A N 1
ATOM 666 C CA . CYS A 1 89 ? 16.472 -6.749 -31.969 1.00 84.50 89 CYS A CA 1
ATOM 667 C C . CYS A 1 89 ? 17.131 -7.580 -30.849 1.00 84.50 89 CYS A C 1
ATOM 669 O O . CYS A 1 89 ? 18.357 -7.555 -30.744 1.00 84.50 89 CYS A O 1
ATOM 671 N N . ASN A 1 90 ? 16.370 -8.339 -30.046 1.00 86.94 90 ASN A N 1
ATOM 672 C CA . ASN A 1 90 ? 16.904 -9.165 -28.951 1.00 86.94 90 ASN A CA 1
ATOM 673 C C . ASN A 1 90 ? 16.972 -10.663 -29.283 1.00 86.94 90 ASN A C 1
ATOM 675 O O . ASN A 1 90 ? 17.488 -11.444 -28.487 1.00 86.94 90 ASN A O 1
ATOM 679 N N . SER A 1 91 ? 16.560 -11.053 -30.492 1.00 84.31 91 SER A N 1
ATOM 680 C CA . SER A 1 91 ? 16.621 -12.431 -31.006 1.00 84.31 91 SER A CA 1
ATOM 681 C C . SER A 1 91 ? 18.024 -13.056 -30.979 1.00 84.31 91 SER A C 1
ATOM 683 O O . SER A 1 91 ? 18.172 -14.275 -30.886 1.00 84.31 91 SER A O 1
ATOM 685 N N . ARG A 1 92 ? 19.074 -12.225 -31.026 1.00 81.31 92 ARG A N 1
ATOM 686 C CA . ARG A 1 92 ? 20.480 -12.661 -30.976 1.00 81.31 92 ARG A CA 1
ATOM 687 C C . ARG A 1 92 ? 20.900 -13.192 -29.606 1.00 81.31 92 ARG A C 1
ATOM 689 O O . ARG A 1 92 ? 21.956 -13.814 -29.494 1.00 81.31 92 ARG A O 1
ATOM 696 N N . CYS A 1 93 ? 20.094 -12.965 -28.574 1.00 78.94 93 CYS A N 1
ATOM 697 C CA . CYS A 1 93 ? 20.381 -13.380 -27.214 1.00 78.94 93 CYS A CA 1
ATOM 698 C C . CYS A 1 93 ? 19.300 -14.363 -26.732 1.00 78.94 93 CYS A C 1
ATOM 700 O O . CYS A 1 93 ? 18.106 -14.094 -26.821 1.00 78.94 93 CYS A O 1
ATOM 702 N N . LYS A 1 94 ? 19.701 -15.516 -26.179 1.00 83.12 94 LYS A N 1
ATOM 703 C CA . LYS A 1 94 ? 18.769 -16.486 -25.570 1.00 83.12 94 LYS A CA 1
ATOM 704 C C . LYS A 1 94 ? 18.320 -15.996 -24.189 1.00 83.12 94 LYS A C 1
ATOM 706 O O . LYS A 1 94 ? 18.788 -16.490 -23.163 1.00 83.12 94 LYS A O 1
ATOM 711 N N . CYS A 1 95 ? 17.475 -14.970 -24.162 1.00 84.81 95 CYS A N 1
ATOM 712 C CA . CYS A 1 95 ? 17.071 -14.308 -22.926 1.00 84.81 95 CYS A CA 1
ATOM 713 C C . CYS A 1 95 ? 16.089 -15.141 -22.105 1.00 84.81 95 CYS A C 1
ATOM 715 O O . CYS A 1 95 ? 15.199 -15.793 -22.640 1.00 84.81 95 CYS A O 1
ATOM 717 N N . SER A 1 96 ? 16.235 -15.073 -20.781 1.00 84.00 96 SER A N 1
ATOM 718 C CA . SER A 1 96 ? 15.254 -15.645 -19.863 1.00 84.00 96 SER A CA 1
ATOM 719 C C . SER A 1 96 ? 14.046 -14.723 -19.731 1.00 84.00 96 SER A C 1
ATOM 721 O O . SER A 1 96 ? 14.186 -13.541 -19.407 1.00 84.00 96 SER A O 1
ATOM 723 N N . GLU A 1 97 ? 12.856 -15.288 -19.910 1.00 78.62 97 GLU A N 1
ATOM 724 C CA . GLU A 1 97 ? 11.584 -14.590 -19.720 1.00 78.62 97 GLU A CA 1
ATOM 725 C C . GLU A 1 97 ? 11.349 -14.198 -18.261 1.00 78.62 97 GLU A C 1
ATOM 727 O O . GLU A 1 97 ? 10.806 -13.131 -17.987 1.00 78.62 97 GLU A O 1
ATOM 732 N N . SER A 1 98 ? 11.800 -15.012 -17.305 1.00 77.75 98 SER A N 1
ATOM 733 C CA . SER A 1 98 ? 11.500 -14.848 -15.876 1.00 77.75 98 SER A CA 1
ATOM 734 C C . SER A 1 98 ? 12.487 -13.950 -15.126 1.00 77.75 98 SER A C 1
ATOM 736 O O . SER A 1 98 ? 12.207 -13.506 -14.007 1.00 77.75 98 SER A O 1
ATOM 738 N N . LYS A 1 99 ? 13.644 -13.651 -15.731 1.00 83.00 99 LYS A N 1
ATOM 739 C CA . LYS A 1 99 ? 14.688 -12.839 -15.099 1.00 83.00 99 LYS A CA 1
ATOM 740 C C . LYS A 1 99 ? 14.280 -11.362 -15.076 1.00 83.00 99 LYS A C 1
ATOM 742 O O . LYS A 1 99 ? 13.891 -10.798 -16.101 1.00 83.00 99 LYS A O 1
ATOM 747 N N . TRP A 1 100 ? 14.376 -10.735 -13.902 1.00 86.25 100 TRP A N 1
ATOM 748 C CA . TRP A 1 100 ? 14.084 -9.312 -13.705 1.00 86.25 100 TRP A CA 1
ATOM 749 C C . TRP A 1 100 ? 15.304 -8.569 -13.154 1.00 86.25 100 TRP A C 1
ATOM 751 O O . TRP A 1 100 ? 15.570 -8.563 -11.949 1.00 86.25 100 TRP A O 1
ATOM 761 N N . GLU A 1 101 ? 16.033 -7.923 -14.058 1.00 88.69 101 GLU A N 1
ATOM 762 C CA . GLU A 1 101 ? 17.238 -7.133 -13.789 1.00 88.69 101 GLU A CA 1
ATOM 763 C C . GLU A 1 101 ? 17.164 -5.843 -14.609 1.00 88.69 101 GLU A C 1
ATOM 765 O O . GLU A 1 101 ? 17.816 -5.734 -15.644 1.00 88.69 101 GLU A O 1
ATOM 770 N N . PRO A 1 102 ? 16.305 -4.891 -14.209 1.00 90.38 102 PRO A N 1
ATOM 771 C CA . PRO A 1 102 ? 15.967 -3.772 -15.067 1.00 90.38 102 PRO A CA 1
ATOM 772 C C . PRO A 1 102 ? 17.197 -2.925 -15.385 1.00 90.38 102 PRO A C 1
ATOM 774 O O . PRO A 1 102 ? 18.038 -2.709 -14.509 1.00 90.38 102 PRO A O 1
ATOM 777 N N . MET A 1 103 ? 17.256 -2.418 -16.612 1.00 90.75 103 MET A N 1
ATOM 778 C CA . MET A 1 103 ? 18.234 -1.422 -17.045 1.00 90.75 103 MET A CA 1
ATOM 779 C C . MET A 1 103 ? 17.533 -0.227 -17.688 1.00 90.75 103 MET A C 1
ATOM 781 O O . MET A 1 103 ? 16.470 -0.378 -18.291 1.00 90.75 103 MET A O 1
ATOM 785 N N . CYS A 1 104 ? 18.137 0.947 -17.573 1.00 91.81 104 CYS A N 1
ATOM 786 C CA . CYS A 1 104 ? 17.719 2.150 -18.266 1.00 91.81 104 CYS A CA 1
ATOM 787 C C . CYS A 1 104 ? 18.585 2.320 -19.513 1.00 91.81 104 CYS A C 1
ATOM 789 O O . CYS A 1 104 ? 19.805 2.431 -19.382 1.00 91.81 104 CYS A O 1
ATOM 791 N N . GLY A 1 105 ? 17.966 2.293 -20.694 1.00 90.56 105 GLY A N 1
ATOM 792 C CA . GLY A 1 105 ? 18.644 2.618 -21.946 1.00 90.56 105 GLY A CA 1
ATOM 793 C C . GLY A 1 105 ? 18.882 4.121 -22.074 1.00 90.56 105 GLY A C 1
ATOM 794 O O . GLY A 1 105 ? 18.175 4.927 -21.466 1.00 90.56 105 GLY A O 1
ATOM 795 N N . ASP A 1 106 ? 19.857 4.500 -22.897 1.00 88.88 106 ASP A N 1
ATOM 796 C CA . ASP A 1 106 ? 20.131 5.907 -23.232 1.00 88.88 106 ASP A CA 1
ATOM 797 C C . ASP A 1 106 ? 18.943 6.595 -23.942 1.00 88.88 106 ASP A C 1
ATOM 799 O O . ASP A 1 106 ? 18.843 7.819 -23.958 1.00 88.88 106 ASP A O 1
ATOM 803 N N . ASP A 1 107 ? 18.000 5.812 -24.476 1.00 86.12 107 ASP A N 1
ATOM 804 C CA . ASP A 1 107 ? 16.716 6.264 -25.026 1.00 86.12 107 ASP A CA 1
ATOM 805 C C . ASP A 1 107 ? 15.668 6.634 -23.955 1.00 86.12 107 ASP A C 1
ATOM 807 O O . ASP A 1 107 ? 14.551 7.044 -24.279 1.00 86.12 107 ASP A O 1
ATOM 811 N N . GLY A 1 108 ? 16.003 6.490 -22.669 1.00 87.38 108 GLY A N 1
ATOM 812 C CA . GLY A 1 108 ? 15.118 6.790 -21.546 1.00 87.38 108 GLY A CA 1
ATOM 813 C C . GLY A 1 108 ? 14.022 5.745 -21.312 1.00 87.38 108 GLY A C 1
ATOM 814 O O . GLY A 1 108 ? 13.097 5.999 -20.530 1.00 87.38 108 GLY A O 1
ATOM 815 N N . ILE A 1 109 ? 14.106 4.573 -21.952 1.00 88.81 109 ILE A N 1
ATOM 816 C CA . ILE A 1 109 ? 13.176 3.454 -21.769 1.00 88.81 109 ILE A CA 1
ATOM 817 C C . ILE A 1 109 ? 13.791 2.423 -20.815 1.00 88.81 109 ILE A C 1
ATOM 819 O O . ILE A 1 109 ? 14.982 2.113 -20.859 1.00 88.81 109 ILE A O 1
ATOM 823 N N . THR A 1 110 ? 12.969 1.874 -19.914 1.00 91.38 110 THR A N 1
ATOM 824 C CA . THR A 1 110 ? 13.414 0.779 -19.042 1.00 91.38 110 THR A CA 1
ATOM 825 C C . THR A 1 110 ? 13.235 -0.560 -19.751 1.00 91.38 110 THR A C 1
ATOM 827 O O . THR A 1 110 ? 12.162 -0.866 -20.259 1.00 91.38 110 THR A O 1
ATOM 830 N N . TYR A 1 111 ? 14.254 -1.407 -19.720 1.00 89.69 111 TYR A N 1
ATOM 831 C CA . TYR A 1 111 ? 14.213 -2.770 -20.244 1.00 89.69 111 TYR A CA 1
ATOM 832 C C . TYR A 1 111 ? 14.228 -3.760 -19.082 1.00 89.69 111 TYR A C 1
ATOM 834 O O . TYR A 1 111 ? 14.866 -3.509 -18.061 1.00 89.69 111 TYR A O 1
ATOM 842 N N . ALA A 1 112 ? 13.532 -4.893 -19.206 1.00 89.38 112 ALA A N 1
ATOM 843 C CA . ALA A 1 112 ? 13.432 -5.871 -18.116 1.00 89.38 112 ALA A CA 1
ATOM 844 C C . ALA A 1 112 ? 14.762 -6.594 -17.802 1.00 89.38 112 ALA A C 1
ATOM 846 O O . ALA A 1 112 ? 14.929 -7.113 -16.696 1.00 89.38 112 ALA A O 1
ATOM 847 N N . SER A 1 113 ? 15.694 -6.636 -18.761 1.00 89.94 113 SER A N 1
ATOM 848 C CA . SER A 1 113 ? 17.086 -7.065 -18.576 1.00 89.94 113 SER A CA 1
ATOM 849 C C . SER A 1 113 ? 17.997 -6.511 -19.673 1.00 89.94 113 SER A C 1
ATOM 851 O O . SER A 1 113 ? 17.509 -6.140 -20.740 1.00 89.94 113 SER A O 1
ATOM 853 N N . ALA A 1 114 ? 19.317 -6.537 -19.452 1.00 89.94 114 ALA A N 1
ATOM 854 C CA . ALA A 1 114 ? 20.296 -6.211 -20.496 1.00 89.94 114 ALA A CA 1
ATOM 855 C C . ALA A 1 114 ? 20.266 -7.142 -21.703 1.00 89.94 114 ALA A C 1
ATOM 857 O O . ALA A 1 114 ? 20.461 -6.696 -22.829 1.00 89.94 114 ALA A O 1
ATOM 858 N N . CYS A 1 115 ? 19.923 -8.410 -21.488 1.00 89.56 115 CYS A N 1
ATOM 859 C CA . CYS A 1 115 ? 19.697 -9.343 -22.583 1.00 89.56 115 CYS A CA 1
ATOM 860 C C . CYS A 1 115 ? 18.509 -8.903 -23.452 1.00 89.56 115 CYS A C 1
ATOM 862 O O . CYS A 1 115 ? 18.607 -8.873 -24.673 1.00 89.56 115 CYS A O 1
ATOM 864 N N . LEU A 1 116 ? 17.395 -8.509 -22.823 1.00 89.88 116 LEU A N 1
ATOM 865 C CA . LEU A 1 116 ? 16.191 -8.069 -23.537 1.00 89.88 116 LEU A CA 1
ATOM 866 C C . LEU A 1 116 ? 16.383 -6.718 -24.240 1.00 89.88 116 LEU A C 1
ATOM 868 O O . LEU A 1 116 ? 15.712 -6.463 -25.233 1.00 89.88 116 LEU A O 1
ATOM 872 N N . ALA A 1 117 ? 17.329 -5.898 -23.777 1.00 89.31 117 ALA A N 1
ATOM 873 C CA . ALA A 1 117 ? 17.809 -4.711 -24.486 1.00 89.31 117 ALA A CA 1
ATOM 874 C C . ALA A 1 117 ? 18.798 -5.032 -25.634 1.00 89.31 117 ALA A C 1
ATOM 876 O O . ALA A 1 117 ? 19.227 -4.130 -26.356 1.00 89.31 117 ALA A O 1
ATOM 877 N N . GLY A 1 118 ? 19.176 -6.303 -25.813 1.00 89.56 118 GLY A N 1
ATOM 878 C CA . GLY A 1 118 ? 20.094 -6.758 -26.858 1.00 89.56 118 GLY A CA 1
ATOM 879 C C . GLY A 1 118 ? 21.563 -6.400 -26.612 1.00 89.56 118 GLY A C 1
ATOM 880 O O . GLY A 1 118 ? 22.335 -6.332 -27.564 1.00 89.56 118 GLY A O 1
ATOM 881 N N . CYS A 1 119 ? 21.957 -6.128 -25.365 1.00 89.56 119 CYS A N 1
ATOM 882 C CA . CYS A 1 119 ? 23.333 -5.764 -25.026 1.00 89.56 119 CYS A CA 1
ATOM 883 C C . CYS A 1 119 ? 24.257 -6.989 -25.023 1.00 89.56 119 CYS A C 1
ATOM 885 O O . CYS A 1 119 ? 23.913 -8.037 -24.473 1.00 89.56 119 CYS A O 1
ATOM 887 N N . GLN A 1 120 ? 25.459 -6.838 -25.585 1.00 86.50 120 GLN A N 1
ATOM 888 C CA . GLN A 1 120 ? 26.450 -7.922 -25.685 1.00 86.50 120 GLN A CA 1
ATOM 889 C C . GLN A 1 120 ? 27.590 -7.807 -24.676 1.00 86.50 120 GLN A C 1
ATOM 891 O O . GLN 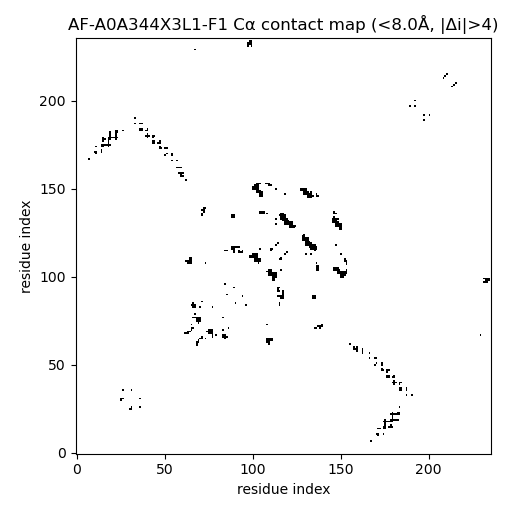A 1 120 ? 28.197 -8.815 -24.319 1.00 86.50 120 GLN A O 1
ATOM 896 N N . SER A 1 121 ? 27.899 -6.590 -24.232 1.00 84.38 121 SER A N 1
ATOM 897 C CA . SER A 1 121 ? 29.008 -6.331 -23.322 1.00 84.38 121 SER A CA 1
ATOM 898 C C . SER A 1 121 ? 28.522 -5.591 -22.087 1.00 84.38 121 SER A C 1
ATOM 900 O O . SER A 1 121 ? 27.599 -4.780 -22.152 1.00 84.38 121 SER A O 1
ATOM 902 N N . SER A 1 122 ? 29.150 -5.871 -20.950 1.00 84.38 122 SER A N 1
ATOM 903 C CA . SER A 1 122 ? 28.930 -5.152 -19.702 1.00 84.38 122 SER A CA 1
ATOM 904 C C . SER A 1 122 ? 30.272 -4.735 -19.126 1.00 84.38 122 SER A C 1
ATOM 906 O O . SER A 1 122 ? 31.137 -5.580 -18.899 1.00 84.38 122 SER A O 1
ATOM 908 N N . SER A 1 123 ? 30.429 -3.446 -18.863 1.00 84.56 123 SER A N 1
ATOM 909 C CA . SER A 1 123 ? 31.585 -2.880 -18.182 1.00 84.56 123 SER A CA 1
ATOM 910 C C . SER A 1 123 ? 31.167 -2.342 -16.820 1.00 84.56 123 SER A C 1
ATOM 912 O O . SER A 1 123 ? 30.088 -1.768 -16.658 1.00 84.56 123 SER A O 1
ATOM 914 N N . GLN A 1 124 ? 32.020 -2.529 -15.819 1.00 83.94 124 GLN A N 1
ATOM 915 C CA . GLN A 1 124 ? 31.791 -1.983 -14.491 1.00 83.94 124 GLN A CA 1
ATOM 916 C C . GLN A 1 124 ? 32.440 -0.599 -14.387 1.00 83.94 124 GLN A C 1
ATOM 918 O O . GLN A 1 124 ? 33.658 -0.466 -14.469 1.00 83.94 124 GLN A O 1
ATOM 923 N N . SER A 1 125 ? 31.623 0.429 -14.165 1.00 77.62 125 SER A N 1
ATOM 924 C CA . SER A 1 125 ? 32.070 1.793 -13.884 1.00 77.62 125 SER A CA 1
ATOM 925 C C . SER A 1 125 ? 31.763 2.123 -12.421 1.00 77.62 125 SER A C 1
ATOM 927 O O . SER A 1 125 ? 30.654 2.521 -12.050 1.00 77.62 125 SER A O 1
ATOM 929 N N . GLY A 1 126 ? 32.735 1.862 -11.542 1.00 79.94 126 GLY A N 1
ATOM 930 C CA . GLY A 1 126 ? 32.583 2.025 -10.093 1.00 79.94 126 GLY A CA 1
ATOM 931 C C . GLY A 1 126 ? 31.540 1.069 -9.494 1.00 79.94 126 GLY A C 1
ATOM 932 O O . GLY A 1 126 ? 31.705 -0.151 -9.535 1.00 79.94 126 GLY A O 1
ATOM 933 N N . LYS A 1 127 ? 30.464 1.625 -8.911 1.00 73.31 127 LYS A N 1
ATOM 934 C CA . LYS A 1 127 ? 29.311 0.856 -8.392 1.00 73.31 127 LYS A CA 1
ATOM 935 C C . LYS A 1 127 ? 28.250 0.544 -9.456 1.00 73.31 127 LYS A C 1
ATOM 937 O O . LYS A 1 127 ? 27.362 -0.261 -9.185 1.00 73.31 127 LYS A O 1
ATOM 942 N N . ASN A 1 128 ? 28.330 1.163 -10.633 1.00 79.25 128 ASN A N 1
ATOM 943 C CA . ASN A 1 128 ? 27.334 1.017 -11.689 1.00 79.25 128 ASN A CA 1
ATOM 944 C C . ASN A 1 128 ? 27.831 0.040 -12.756 1.00 79.25 128 ASN A C 1
ATOM 946 O O . ASN A 1 128 ? 28.992 0.072 -13.161 1.00 79.25 128 ASN A O 1
ATOM 950 N N . ILE A 1 129 ? 26.936 -0.820 -13.233 1.00 83.12 129 ILE A N 1
ATOM 951 C CA . ILE A 1 129 ? 27.204 -1.716 -14.359 1.00 83.12 129 ILE A CA 1
ATOM 952 C C . ILE A 1 129 ? 26.595 -1.062 -15.598 1.00 83.12 129 ILE A C 1
ATOM 954 O O . ILE A 1 129 ? 25.386 -0.818 -15.641 1.00 83.12 129 ILE A O 1
ATOM 958 N N . ILE A 1 130 ? 27.442 -0.763 -16.577 1.00 87.12 130 ILE A N 1
ATOM 959 C CA . ILE A 1 130 ? 27.065 -0.168 -17.857 1.00 87.12 130 ILE A CA 1
ATOM 960 C C . ILE A 1 130 ? 27.073 -1.284 -18.893 1.00 87.12 130 ILE A C 1
ATOM 962 O O . ILE A 1 130 ? 28.097 -1.927 -19.114 1.00 87.12 130 ILE A O 1
ATOM 966 N N . SER A 1 131 ? 25.927 -1.534 -19.512 1.00 86.81 131 SER A N 1
ATOM 967 C CA . SER A 1 131 ? 25.812 -2.463 -20.635 1.00 86.81 131 SER A CA 1
ATOM 968 C C . SER A 1 131 ? 25.936 -1.685 -21.937 1.00 86.81 131 SER A C 1
ATOM 970 O O . SER A 1 131 ? 25.307 -0.642 -22.092 1.00 86.81 131 SER A O 1
ATOM 972 N N . SER A 1 132 ? 26.771 -2.160 -22.851 1.00 87.38 132 SER A N 1
ATOM 973 C CA . 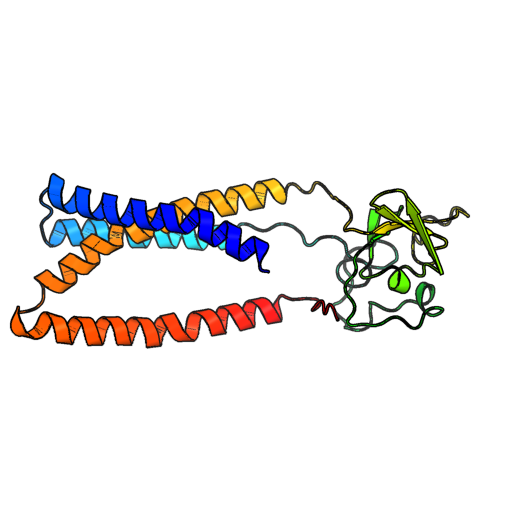SER A 1 132 ? 27.070 -1.505 -24.121 1.00 87.38 132 SER A CA 1
ATOM 974 C C . SER A 1 132 ? 26.787 -2.426 -25.304 1.00 87.38 132 SER A C 1
ATOM 976 O O . SER A 1 132 ? 26.662 -3.649 -25.158 1.00 87.38 132 SER A O 1
ATOM 978 N N . ASN A 1 133 ? 26.694 -1.815 -26.489 1.00 88.31 133 ASN A N 1
ATOM 979 C CA . ASN A 1 133 ? 26.365 -2.491 -27.743 1.00 88.31 133 ASN A CA 1
ATOM 980 C C . ASN A 1 133 ? 24.970 -3.135 -27.688 1.00 88.31 133 ASN A C 1
ATOM 982 O O . ASN A 1 133 ? 24.810 -4.335 -27.911 1.00 88.31 133 ASN A O 1
ATOM 986 N N . CYS A 1 134 ? 23.980 -2.330 -27.296 1.00 89.12 134 CYS A N 1
ATOM 987 C CA . CYS A 1 134 ? 22.589 -2.739 -27.150 1.00 89.12 134 CYS A CA 1
ATOM 988 C C . CYS A 1 134 ? 21.821 -2.479 -28.451 1.00 89.12 134 CYS A C 1
ATOM 990 O O . CYS A 1 134 ? 21.689 -1.338 -28.881 1.00 89.12 134 CYS A O 1
ATOM 992 N N . THR A 1 135 ? 21.304 -3.532 -29.081 1.00 89.06 135 THR A N 1
ATOM 993 C CA . THR A 1 135 ? 20.619 -3.453 -30.386 1.00 89.06 135 THR A CA 1
ATOM 994 C C . THR A 1 135 ? 19.169 -2.983 -30.311 1.00 89.06 135 THR A C 1
ATOM 996 O O . THR A 1 135 ? 18.615 -2.576 -31.329 1.00 89.06 135 THR A O 1
ATOM 999 N N . CYS A 1 136 ? 18.530 -3.061 -29.141 1.00 87.25 136 CYS A N 1
ATOM 1000 C CA . CYS A 1 136 ? 17.137 -2.645 -28.965 1.00 87.25 136 CYS A CA 1
ATOM 1001 C C . CYS A 1 136 ? 16.975 -1.202 -28.479 1.00 87.25 136 CYS A C 1
ATOM 1003 O O . CYS A 1 136 ? 15.857 -0.698 -28.486 1.00 87.25 136 CYS A O 1
ATOM 1005 N N . VAL A 1 137 ? 18.060 -0.559 -28.044 1.00 88.56 137 VAL A N 1
ATOM 1006 C CA . VAL A 1 137 ? 18.045 0.812 -27.521 1.00 88.56 137 VAL A CA 1
ATOM 1007 C C . VAL A 1 137 ? 18.085 1.794 -28.692 1.00 88.56 137 VAL A C 1
ATOM 1009 O O . VAL A 1 137 ? 18.888 1.628 -29.608 1.00 88.56 137 VAL A O 1
ATOM 1012 N N . GLY A 1 138 ? 17.221 2.812 -28.678 1.00 79.62 138 GLY A N 1
ATOM 1013 C CA . GLY A 1 138 ? 17.250 3.882 -29.686 1.00 79.62 138 GLY A CA 1
ATOM 1014 C C . GLY A 1 138 ? 16.621 3.534 -31.043 1.00 79.62 138 GLY A C 1
ATOM 1015 O O . GLY A 1 138 ? 16.864 4.231 -32.024 1.00 79.62 138 GLY A O 1
ATOM 1016 N N . LEU A 1 139 ? 15.763 2.509 -31.124 1.00 76.12 139 LEU A N 1
ATOM 1017 C CA . LEU A 1 139 ? 15.082 2.106 -32.372 1.00 76.12 139 LEU A CA 1
ATOM 1018 C C . LEU A 1 139 ? 14.261 3.226 -33.043 1.00 76.12 139 LEU A C 1
ATOM 1020 O O . LEU A 1 139 ? 14.049 3.187 -34.252 1.00 76.12 139 LEU A O 1
ATOM 1024 N N . ALA A 1 140 ? 13.794 4.216 -32.277 1.00 67.44 140 ALA A N 1
ATOM 1025 C CA . ALA A 1 140 ? 13.026 5.353 -32.789 1.00 67.44 140 ALA A CA 1
ATOM 1026 C C . ALA A 1 140 ? 13.893 6.453 -33.435 1.00 67.44 140 ALA A C 1
ATOM 1028 O O . ALA A 1 140 ? 13.378 7.272 -34.193 1.00 67.44 140 ALA A O 1
ATOM 1029 N N . ALA A 1 141 ? 15.195 6.478 -33.146 1.00 64.69 141 ALA A N 1
ATOM 1030 C CA . ALA A 1 141 ? 16.142 7.454 -33.670 1.00 64.69 141 ALA A CA 1
ATOM 1031 C C . ALA A 1 141 ? 17.409 6.712 -34.121 1.00 64.69 141 ALA A C 1
ATOM 1033 O O . ALA A 1 141 ? 18.358 6.602 -33.345 1.00 64.69 141 ALA A O 1
ATOM 1034 N N . PRO A 1 142 ? 17.444 6.182 -35.359 1.00 59.47 142 PRO A N 1
ATOM 1035 C CA . PRO A 1 142 ? 18.575 5.420 -35.873 1.00 59.47 142 PRO A CA 1
ATOM 1036 C C . PRO A 1 142 ? 19.749 6.349 -36.226 1.00 59.47 142 PRO A C 1
ATOM 1038 O O . PRO A 1 142 ? 20.196 6.421 -37.366 1.00 59.47 142 PRO A O 1
ATOM 1041 N N . THR A 1 143 ? 20.272 7.086 -35.248 1.00 58.00 143 THR A N 1
ATOM 1042 C CA . THR A 1 143 ? 21.644 7.581 -35.310 1.00 58.00 143 THR A CA 1
ATOM 1043 C C . THR A 1 143 ? 22.554 6.392 -35.041 1.00 58.00 143 THR A C 1
ATOM 1045 O O . THR A 1 143 ? 22.417 5.722 -34.017 1.00 58.00 143 THR A O 1
ATOM 1048 N N . SER A 1 144 ? 23.462 6.100 -35.971 1.00 54.91 144 SER A N 1
ATOM 1049 C CA . SER A 1 144 ? 24.488 5.066 -35.826 1.00 54.91 144 SER A CA 1
ATOM 1050 C C . SER A 1 144 ? 25.405 5.414 -34.649 1.00 54.91 144 SER A C 1
ATOM 1052 O O . SER A 1 144 ? 26.384 6.142 -34.805 1.00 54.91 144 SER A O 1
ATOM 1054 N N . GLY A 1 145 ? 25.048 4.941 -33.460 1.00 59.91 145 GLY A N 1
ATOM 1055 C CA . GLY A 1 145 ? 25.756 5.189 -32.214 1.00 59.91 145 GLY A CA 1
ATOM 1056 C C . GLY A 1 145 ? 25.878 3.912 -31.393 1.00 59.91 145 GLY A C 1
ATOM 1057 O O . GLY A 1 145 ? 25.048 3.008 -31.489 1.00 59.91 145 GLY A O 1
ATOM 1058 N N . ASN A 1 146 ? 26.931 3.840 -30.581 1.00 71.19 146 ASN A N 1
ATOM 1059 C CA . ASN A 1 146 ? 27.114 2.776 -29.600 1.00 71.19 146 ASN A CA 1
ATOM 1060 C C . ASN A 1 146 ? 26.140 2.997 -28.441 1.00 71.19 146 ASN A C 1
ATOM 1062 O O . ASN A 1 146 ? 26.507 3.594 -27.431 1.00 71.19 146 ASN A O 1
ATOM 1066 N N . TRP A 1 147 ? 24.900 2.540 -28.599 1.00 82.56 147 TRP A N 1
ATOM 1067 C CA . TRP A 1 147 ? 23.895 2.658 -27.552 1.00 82.56 147 TRP A CA 1
ATOM 1068 C C . TRP A 1 147 ? 24.288 1.843 -26.327 1.00 82.56 147 TRP A C 1
ATOM 1070 O O . TRP A 1 147 ? 24.728 0.685 -26.420 1.00 82.56 147 TRP A O 1
ATOM 1080 N N . SER A 1 148 ? 24.127 2.471 -25.172 1.00 87.00 148 SER A N 1
ATOM 1081 C CA . SER A 1 148 ? 24.413 1.882 -23.883 1.00 87.00 148 SER A CA 1
ATOM 1082 C C . SER A 1 148 ? 23.215 2.013 -22.953 1.00 87.00 148 SER A C 1
ATOM 1084 O O . SER A 1 148 ? 22.156 2.547 -23.294 1.00 87.00 148 SER A O 1
ATOM 1086 N N . GLY A 1 149 ? 23.359 1.437 -21.773 1.00 88.19 149 GLY A N 1
ATOM 1087 C CA . GLY A 1 149 ? 22.435 1.686 -20.694 1.00 88.19 149 GLY A CA 1
A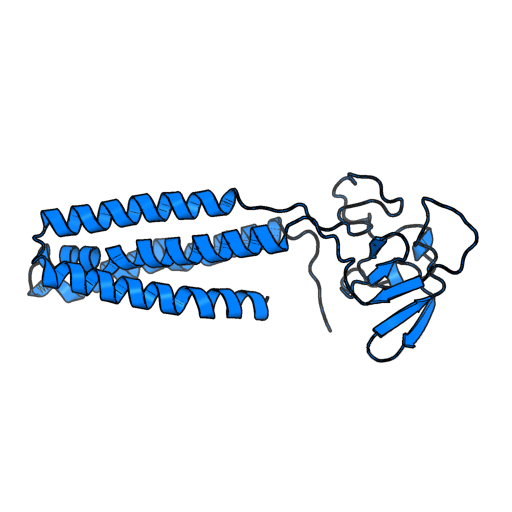TOM 1088 C C . GLY A 1 149 ? 22.996 1.242 -19.360 1.00 88.19 149 GLY A C 1
ATOM 1089 O O . GLY A 1 149 ? 23.902 0.410 -19.260 1.00 88.19 149 GLY A O 1
ATOM 1090 N N . MET A 1 150 ? 22.442 1.819 -18.308 1.00 90.19 150 MET A N 1
ATOM 1091 C CA . MET A 1 150 ? 22.856 1.583 -16.933 1.00 90.19 150 MET A CA 1
ATOM 1092 C C . MET A 1 150 ? 21.890 0.631 -16.235 1.00 90.19 150 MET A C 1
ATOM 1094 O O . MET A 1 150 ? 20.677 0.706 -16.425 1.00 90.19 150 MET A O 1
ATOM 1098 N N . MET A 1 151 ? 22.410 -0.253 -15.385 1.00 87.62 151 MET A N 1
ATOM 1099 C CA . MET A 1 151 ? 21.556 -1.075 -14.524 1.00 87.62 151 MET A CA 1
ATOM 1100 C C . MET A 1 151 ? 20.710 -0.195 -13.598 1.00 87.62 151 MET A C 1
ATOM 1102 O O . MET A 1 151 ? 21.214 0.725 -12.959 1.00 87.62 151 MET A O 1
ATOM 1106 N N . GLY A 1 152 ? 19.420 -0.502 -13.500 1.00 87.62 152 GLY A N 1
ATOM 1107 C CA . GLY A 1 152 ? 18.432 0.303 -12.790 1.00 87.62 152 GLY A CA 1
ATOM 1108 C C . GLY A 1 152 ? 17.198 0.590 -13.640 1.00 87.62 152 GLY A C 1
ATOM 1109 O O . GLY A 1 152 ? 17.118 0.243 -14.810 1.00 87.62 152 GLY A O 1
ATOM 1110 N N . ARG A 1 153 ? 16.188 1.216 -13.041 1.00 87.94 153 ARG A N 1
ATOM 1111 C CA . ARG A 1 153 ? 15.033 1.724 -13.797 1.00 87.94 153 ARG A CA 1
ATOM 1112 C C . ARG A 1 153 ? 15.329 3.149 -14.236 1.00 87.94 153 ARG A C 1
ATOM 1114 O O . ARG A 1 153 ? 16.019 3.864 -13.511 1.00 87.94 153 ARG A O 1
ATOM 1121 N N . CYS A 1 154 ? 14.769 3.580 -15.361 1.00 88.38 154 CYS A N 1
ATOM 1122 C CA . CYS A 1 154 ? 14.830 4.991 -15.715 1.00 88.38 154 CYS A CA 1
ATOM 1123 C C . CYS A 1 154 ? 14.061 5.816 -14.682 1.00 88.38 154 CYS A C 1
ATOM 1125 O O . CYS A 1 154 ? 12.895 5.540 -14.382 1.00 88.38 154 CYS A O 1
ATOM 1127 N N . GLN A 1 155 ? 14.730 6.820 -14.123 1.00 79.44 155 GLN A N 1
ATOM 1128 C CA . GLN A 1 155 ? 14.131 7.743 -13.174 1.00 79.44 155 GLN A CA 1
ATOM 1129 C C . GLN A 1 155 ? 13.321 8.771 -13.969 1.00 79.44 155 GLN A C 1
ATOM 1131 O O . GLN A 1 155 ? 13.876 9.724 -14.507 1.00 79.44 155 GLN A O 1
ATOM 1136 N N . LYS A 1 156 ? 12.010 8.559 -14.088 1.00 73.25 156 LYS A N 1
ATOM 1137 C CA . LYS A 1 156 ? 11.105 9.565 -14.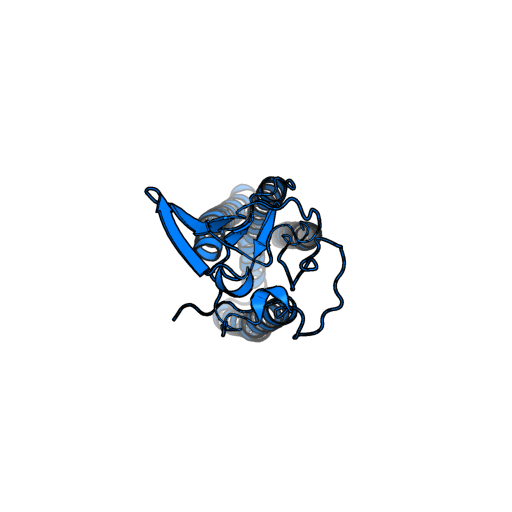649 1.00 73.25 156 LYS A CA 1
ATOM 1138 C C . LYS A 1 156 ? 10.410 10.270 -13.494 1.00 73.25 156 LYS A C 1
ATOM 1140 O O . LYS A 1 156 ? 9.713 9.618 -12.713 1.00 73.25 156 LYS A O 1
ATOM 1145 N N . ASP A 1 157 ? 10.653 11.568 -13.342 1.00 68.31 157 ASP A N 1
ATOM 1146 C CA . ASP A 1 157 ? 10.023 12.355 -12.285 1.00 68.31 157 ASP A CA 1
ATOM 1147 C C . ASP A 1 157 ? 8.572 12.673 -12.663 1.00 68.31 157 ASP A C 1
ATOM 1149 O O . ASP A 1 157 ? 8.242 13.731 -13.188 1.00 68.31 157 ASP A O 1
ATOM 1153 N N . ASN A 1 158 ? 7.703 11.684 -12.464 1.00 68.75 158 ASN A N 1
ATOM 1154 C CA . ASN A 1 158 ? 6.280 11.773 -12.781 1.00 68.75 158 ASN A CA 1
ATOM 1155 C C . ASN A 1 158 ? 5.448 12.214 -11.559 1.00 68.75 158 ASN A C 1
ATOM 1157 O O . ASN A 1 158 ? 4.263 11.899 -11.488 1.00 68.75 158 ASN A O 1
ATOM 1161 N N . GLY A 1 159 ? 6.064 12.801 -10.522 1.00 78.44 159 GLY A N 1
ATOM 1162 C CA . GLY A 1 159 ? 5.377 13.121 -9.261 1.00 78.44 159 GLY A CA 1
ATOM 1163 C C . GLY A 1 159 ? 4.917 11.895 -8.451 1.00 78.44 159 GLY A C 1
ATOM 1164 O O . GLY A 1 159 ? 4.312 12.037 -7.390 1.00 78.44 159 GLY A O 1
ATOM 1165 N N . CYS A 1 160 ? 5.231 10.671 -8.893 1.00 84.31 160 CYS A N 1
ATOM 1166 C CA . CYS A 1 160 ? 4.882 9.445 -8.170 1.00 84.31 160 CYS A CA 1
ATOM 1167 C C . CYS A 1 160 ? 5.487 9.372 -6.745 1.00 84.31 160 CYS A C 1
ATOM 1169 O O . CYS A 1 160 ? 4.788 8.908 -5.842 1.00 84.31 160 CYS A O 1
ATOM 1171 N N . PRO A 1 161 ? 6.713 9.877 -6.470 1.00 84.94 161 PRO A N 1
ATOM 1172 C CA . PRO A 1 161 ? 7.213 9.982 -5.096 1.00 84.94 161 PRO A CA 1
ATOM 1173 C C . PRO A 1 161 ? 6.318 10.844 -4.196 1.00 84.94 161 PRO A C 1
ATOM 1175 O O . PRO A 1 161 ? 6.097 10.502 -3.038 1.00 84.94 161 PRO A O 1
ATOM 1178 N N . GLN A 1 162 ? 5.754 11.928 -4.735 1.00 86.94 162 GLN A N 1
ATOM 1179 C CA . GLN A 1 162 ? 4.845 12.807 -4.003 1.00 86.94 162 GLN A CA 1
ATOM 1180 C C . GLN A 1 162 ? 3.491 12.129 -3.749 1.00 86.94 162 GLN A C 1
ATOM 1182 O O . GLN A 1 162 ? 2.984 12.179 -2.630 1.00 86.94 162 GLN A O 1
ATOM 1187 N N . MET A 1 163 ? 2.947 11.407 -4.734 1.00 87.31 163 MET A N 1
ATOM 1188 C CA . MET A 1 163 ? 1.729 10.598 -4.554 1.00 87.31 163 MET A CA 1
ATOM 1189 C C . MET A 1 163 ? 1.918 9.498 -3.506 1.00 87.31 163 MET A C 1
ATOM 1191 O O . MET A 1 163 ? 1.036 9.267 -2.680 1.00 87.31 163 MET A O 1
ATOM 1195 N N . PHE A 1 164 ? 3.093 8.864 -3.477 1.00 87.12 164 PHE A N 1
ATOM 1196 C CA . PHE A 1 164 ? 3.442 7.897 -2.440 1.00 87.12 164 PHE A CA 1
ATOM 1197 C C . PHE A 1 164 ? 3.500 8.537 -1.045 1.00 87.12 164 PHE A C 1
ATOM 1199 O O . PHE A 1 164 ? 3.010 7.948 -0.083 1.00 87.12 164 PHE A O 1
ATOM 1206 N N . LEU A 1 165 ? 4.030 9.758 -0.918 1.00 88.75 165 LEU A N 1
ATOM 1207 C CA . LEU A 1 165 ? 3.996 10.495 0.350 1.00 88.75 165 LEU A CA 1
ATOM 1208 C C . LEU A 1 165 ? 2.562 10.817 0.791 1.00 88.75 165 LEU A C 1
ATOM 1210 O O . LEU A 1 165 ? 2.237 10.608 1.959 1.00 88.75 165 LEU A O 1
ATOM 1214 N N . TYR A 1 166 ? 1.684 11.255 -0.117 1.00 91.06 166 TYR A N 1
ATOM 1215 C CA . TYR A 1 166 ? 0.268 11.470 0.209 1.00 91.06 166 TYR A CA 1
ATOM 1216 C C . TYR A 1 166 ? -0.420 10.184 0.665 1.00 91.06 166 TYR A C 1
ATOM 1218 O O . TYR A 1 166 ? -1.122 10.196 1.678 1.00 91.06 166 TYR A O 1
ATOM 1226 N N . PHE A 1 167 ? -0.166 9.069 -0.023 1.00 92.06 167 PHE A N 1
ATOM 1227 C CA . PHE A 1 167 ? -0.649 7.751 0.381 1.00 92.06 167 PHE A CA 1
ATOM 1228 C C . PHE A 1 167 ? -0.199 7.402 1.806 1.00 92.06 167 PHE A C 1
ATOM 1230 O O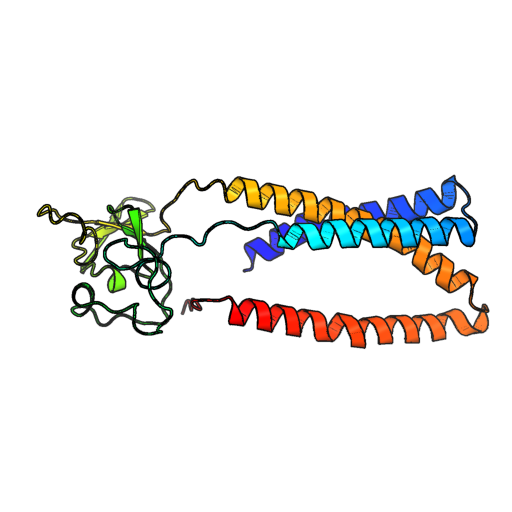 . PHE A 1 167 ? -1.022 7.002 2.630 1.00 92.06 167 PHE A O 1
ATOM 1237 N N . LEU A 1 168 ? 1.082 7.609 2.133 1.00 91.38 168 LEU A N 1
ATOM 1238 C CA . LEU A 1 168 ? 1.601 7.352 3.477 1.00 91.38 168 LEU A CA 1
ATOM 1239 C C . LEU A 1 168 ? 0.900 8.216 4.531 1.00 91.38 168 LEU A C 1
ATOM 1241 O O . LEU A 1 168 ? 0.422 7.676 5.529 1.00 91.38 168 LEU A O 1
ATOM 1245 N N . VAL A 1 169 ? 0.779 9.525 4.301 1.00 93.31 169 VAL A N 1
ATOM 1246 C CA . VAL A 1 169 ? 0.131 10.452 5.244 1.00 93.31 169 VAL A CA 1
ATOM 1247 C C . VAL A 1 169 ? -1.332 10.070 5.474 1.00 93.31 169 VAL A C 1
ATOM 1249 O O . VAL A 1 169 ? -1.767 9.954 6.619 1.00 93.31 169 VAL A O 1
ATOM 1252 N N . ILE A 1 170 ? -2.093 9.811 4.409 1.00 93.88 170 ILE A N 1
ATOM 1253 C CA . ILE A 1 170 ? -3.504 9.426 4.529 1.00 93.88 170 ILE A CA 1
ATOM 1254 C C . ILE A 1 170 ? -3.638 8.058 5.203 1.00 93.88 170 ILE A C 1
ATOM 1256 O O . ILE A 1 170 ? -4.533 7.883 6.029 1.00 93.88 170 ILE A O 1
ATOM 1260 N N . SER A 1 171 ? -2.734 7.107 4.942 1.00 94.56 171 SER A N 1
ATOM 1261 C CA . SER A 1 171 ? -2.752 5.793 5.601 1.00 94.56 171 SER A CA 1
ATOM 1262 C C . SER A 1 171 ? -2.544 5.892 7.117 1.00 94.56 171 SER A C 1
ATOM 1264 O O . SER A 1 171 ? -3.215 5.187 7.874 1.00 94.56 171 SER A O 1
ATOM 1266 N N . VAL A 1 172 ? -1.698 6.825 7.569 1.00 95.94 172 VAL A N 1
ATOM 1267 C CA . VAL A 1 172 ? -1.468 7.116 8.992 1.00 95.94 172 VAL A CA 1
ATOM 1268 C C . VAL A 1 172 ? -2.717 7.695 9.634 1.00 95.94 172 VAL A C 1
ATOM 1270 O O . VAL A 1 172 ? -3.153 7.204 10.675 1.00 95.94 172 VAL A O 1
ATOM 1273 N N . ILE A 1 173 ? -3.309 8.714 9.004 1.00 96.00 173 ILE A N 1
ATOM 1274 C CA . ILE A 1 173 ? -4.526 9.362 9.508 1.00 96.00 173 ILE A CA 1
ATOM 1275 C C . ILE A 1 173 ? -5.657 8.335 9.579 1.00 96.00 173 ILE A C 1
ATOM 1277 O O . ILE A 1 173 ? -6.308 8.212 10.610 1.00 96.00 173 ILE A O 1
ATOM 1281 N N . THR A 1 174 ? -5.828 7.534 8.527 1.00 95.81 174 THR A N 1
ATOM 1282 C CA . THR A 1 174 ? -6.819 6.452 8.470 1.00 95.81 174 THR A CA 1
ATOM 1283 C C . THR A 1 174 ? -6.616 5.456 9.611 1.00 95.81 174 THR A C 1
ATOM 1285 O O . THR A 1 174 ? -7.558 5.149 10.340 1.00 95.81 174 THR A O 1
ATOM 1288 N N . SER A 1 175 ? -5.379 4.988 9.808 1.00 95.94 175 SER A N 1
ATOM 1289 C CA . SER A 1 175 ? -5.032 4.028 10.863 1.00 95.94 175 SER A CA 1
ATOM 1290 C C . SER A 1 175 ? -5.313 4.587 12.259 1.00 95.94 175 SER A C 1
ATOM 1292 O O . SER A 1 175 ? -5.884 3.887 13.095 1.00 95.94 175 SER A O 1
ATOM 1294 N N . TYR A 1 176 ? -4.962 5.853 12.496 1.00 96.75 176 TYR A N 1
ATOM 1295 C CA . TYR A 1 176 ? -5.235 6.560 13.746 1.00 96.75 176 TYR A CA 1
ATOM 1296 C C . TYR A 1 176 ? -6.739 6.739 13.994 1.00 96.75 176 TYR A C 1
ATOM 1298 O O . TYR A 1 176 ? -7.231 6.456 15.083 1.00 96.75 176 TYR A O 1
ATOM 1306 N N . THR A 1 177 ? -7.494 7.187 12.989 1.00 95.88 177 THR A N 1
ATOM 1307 C CA . THR A 1 177 ? -8.941 7.399 13.099 1.00 95.88 177 THR A CA 1
ATOM 1308 C C . THR A 1 177 ? -9.673 6.092 13.393 1.00 95.88 177 THR A C 1
ATOM 1310 O O . THR A 1 177 ? -10.520 6.056 14.284 1.00 95.88 177 THR A O 1
ATOM 1313 N N . LEU A 1 178 ? -9.345 5.008 12.686 1.00 95.12 178 LEU A N 1
ATOM 1314 C CA . LEU A 1 178 ? -9.963 3.704 12.930 1.00 95.12 178 LEU A CA 1
ATOM 1315 C C . LEU A 1 178 ? -9.634 3.182 14.335 1.00 95.12 178 LEU A C 1
ATOM 1317 O O . LEU A 1 178 ? -10.511 2.647 15.016 1.00 95.12 178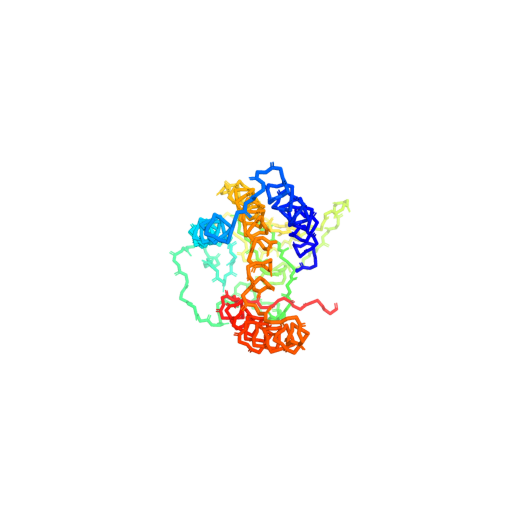 LEU A O 1
ATOM 1321 N N . SER A 1 179 ? -8.396 3.367 14.804 1.00 95.88 179 SER A N 1
ATOM 1322 C CA . SER A 1 179 ? -7.987 2.887 16.124 1.00 95.88 179 SER A CA 1
ATOM 1323 C C . SER A 1 179 ? -8.533 3.732 17.282 1.00 95.88 179 SER A C 1
ATOM 1325 O O . SER A 1 179 ? -8.812 3.175 18.347 1.00 95.88 179 SER A O 1
ATOM 1327 N N . LEU A 1 180 ? -8.801 5.026 17.062 1.00 95.50 180 LEU A N 1
ATOM 1328 C CA . LEU A 1 180 ? -9.483 5.918 18.011 1.00 95.50 180 LEU A CA 1
ATOM 1329 C C . LEU A 1 180 ? -10.848 5.364 18.452 1.00 95.50 180 LEU A C 1
ATOM 1331 O O . LEU A 1 180 ? -11.198 5.430 19.631 1.00 95.50 180 LEU A O 1
ATOM 1335 N N . GLY A 1 181 ? -11.602 4.777 17.518 1.00 92.81 181 GLY A N 1
ATOM 1336 C CA . GLY A 1 181 ? -12.894 4.139 17.788 1.00 92.81 181 GLY A CA 1
ATOM 1337 C C . GLY A 1 181 ? -12.805 2.758 18.434 1.00 92.81 181 GLY A C 1
ATOM 1338 O O . GLY A 1 181 ? -13.791 2.285 19.001 1.00 92.81 181 GLY A O 1
ATOM 1339 N N . GLY A 1 182 ? -11.638 2.110 18.398 1.00 91.81 182 GLY A N 1
ATOM 1340 C CA . GLY A 1 182 ? -11.476 0.722 18.834 1.00 91.81 182 GLY A CA 1
ATOM 1341 C C . GLY A 1 182 ? -11.827 0.507 20.307 1.00 91.81 182 GLY A C 1
ATOM 1342 O O . GLY A 1 182 ? -12.592 -0.399 20.638 1.00 91.81 182 GLY A O 1
ATOM 1343 N N . ILE A 1 183 ? -11.325 1.371 21.196 1.00 92.25 183 ILE A N 1
ATOM 1344 C CA . ILE A 1 183 ? -11.610 1.286 22.638 1.00 92.25 183 ILE A CA 1
ATOM 1345 C C . ILE A 1 183 ? -13.081 1.599 22.965 1.00 92.25 183 ILE A C 1
ATOM 1347 O O . ILE A 1 183 ? -13.696 0.789 23.663 1.00 92.25 183 ILE A O 1
ATOM 1351 N N . PRO A 1 184 ? -13.687 2.702 22.475 1.00 91.19 184 PRO A N 1
ATOM 1352 C CA . PRO A 1 184 ? -15.122 2.945 22.630 1.00 91.19 184 PRO A CA 1
ATOM 1353 C C . PRO A 1 184 ? -15.993 1.770 22.164 1.00 91.19 184 PRO A C 1
ATOM 1355 O O . PRO A 1 184 ? -16.894 1.364 22.899 1.00 91.19 184 PRO A O 1
ATOM 1358 N N . GLY A 1 185 ? -15.692 1.180 21.000 1.00 90.81 185 GLY A N 1
ATOM 1359 C CA . GLY A 1 185 ? -16.413 0.018 20.470 1.00 90.81 185 GLY A CA 1
ATOM 1360 C C . GLY A 1 185 ? -16.264 -1.229 21.348 1.00 90.81 185 GLY A C 1
ATOM 1361 O O . GLY A 1 185 ? -17.248 -1.903 21.653 1.00 90.81 185 GLY A O 1
ATOM 1362 N N . TYR A 1 186 ? -15.054 -1.501 21.841 1.00 90.94 186 TYR A N 1
ATOM 1363 C CA . TYR A 1 186 ? -14.805 -2.615 22.758 1.00 90.94 186 TYR A CA 1
ATOM 1364 C C . TYR A 1 186 ? -15.518 -2.438 24.111 1.00 90.94 186 TYR A C 1
ATOM 1366 O O . TYR A 1 186 ? -16.135 -3.369 24.629 1.00 90.94 186 TYR A O 1
ATOM 1374 N N . ILE A 1 187 ? -15.485 -1.231 24.685 1.00 89.81 187 ILE A N 1
ATOM 1375 C CA . ILE A 1 187 ? -16.185 -0.918 25.941 1.00 89.81 187 ILE A CA 1
ATOM 1376 C C . ILE A 1 187 ? -17.701 -1.013 25.758 1.00 89.81 187 ILE A C 1
ATOM 1378 O O . ILE A 1 187 ? -18.387 -1.500 26.657 1.00 89.81 187 ILE A O 1
ATOM 1382 N N . LEU A 1 188 ? -18.226 -0.565 24.615 1.00 91.00 188 LEU A N 1
ATOM 1383 C CA . LEU A 1 188 ? -19.640 -0.685 24.270 1.00 91.00 188 LEU A CA 1
ATOM 1384 C C . LEU A 1 188 ? -20.085 -2.153 24.304 1.00 91.00 188 LEU A C 1
ATOM 1386 O O . LEU A 1 188 ? -21.038 -2.472 25.014 1.00 91.00 188 LEU A O 1
ATOM 1390 N N . LEU A 1 189 ? -19.337 -3.046 23.646 1.00 90.06 189 LEU A N 1
ATOM 1391 C CA . LEU A 1 189 ? -19.594 -4.489 23.671 1.00 90.06 189 LEU A CA 1
ATOM 1392 C C . LEU A 1 189 ? -19.663 -5.020 25.112 1.00 90.06 189 LEU A C 1
ATOM 1394 O O . LEU A 1 189 ? -20.625 -5.683 25.489 1.00 90.06 189 LEU A O 1
ATOM 1398 N N . LEU A 1 190 ? -18.683 -4.677 25.952 1.00 90.94 190 LEU A N 1
ATOM 1399 C CA . LEU A 1 190 ? -18.642 -5.144 27.341 1.00 90.94 190 LEU A CA 1
ATOM 1400 C C . LEU A 1 190 ? -19.742 -4.556 28.235 1.00 90.94 190 LEU A C 1
ATOM 1402 O O . LEU A 1 190 ? -20.113 -5.195 29.220 1.00 90.94 190 LEU A O 1
ATOM 1406 N N . ARG A 1 191 ? -20.237 -3.346 27.949 1.00 90.38 191 ARG A N 1
ATOM 1407 C CA . ARG A 1 191 ? -21.322 -2.705 28.714 1.00 90.38 191 ARG A CA 1
ATOM 1408 C C . ARG A 1 191 ? -22.696 -3.280 28.373 1.00 90.38 191 ARG A C 1
ATOM 1410 O O . ARG A 1 191 ? -23.567 -3.270 29.234 1.00 90.38 191 ARG A O 1
ATOM 1417 N N . CYS A 1 192 ? -22.880 -3.795 27.160 1.00 88.31 192 CYS A N 1
ATOM 1418 C CA . CYS A 1 192 ? -24.138 -4.401 26.718 1.00 88.31 192 CYS A CA 1
ATOM 1419 C C . CYS A 1 192 ? -24.312 -5.862 27.169 1.00 88.31 192 CYS A C 1
ATOM 1421 O O . CYS A 1 192 ? -25.392 -6.423 27.002 1.00 88.31 192 CYS A O 1
ATOM 1423 N N . ILE A 1 193 ? -23.268 -6.487 27.724 1.00 93.25 193 ILE A N 1
ATOM 1424 C CA . ILE A 1 193 ? -23.241 -7.923 28.020 1.00 93.25 193 ILE A CA 1
ATOM 1425 C C . ILE A 1 193 ? -23.181 -8.160 29.528 1.00 93.25 193 ILE A C 1
ATOM 1427 O O . ILE A 1 193 ? -22.401 -7.536 30.255 1.00 93.25 193 ILE A O 1
ATOM 1431 N N . GLN A 1 194 ? -23.987 -9.115 29.996 1.00 92.81 194 GLN A N 1
ATOM 1432 C CA . GLN A 1 194 ? -23.986 -9.539 31.392 1.00 92.81 194 GLN A CA 1
ATOM 1433 C C . GLN A 1 194 ? -22.594 -10.043 31.822 1.00 92.81 194 GLN A C 1
ATOM 1435 O O . GLN A 1 194 ? -21.926 -10.724 31.042 1.00 92.81 194 GLN A O 1
ATOM 1440 N N . PRO A 1 195 ? -22.147 -9.775 33.065 1.00 91.62 195 PRO A N 1
ATOM 1441 C CA . PRO A 1 195 ? -20.791 -10.099 33.520 1.00 91.62 195 PRO A CA 1
ATOM 1442 C C . PRO A 1 195 ? -20.355 -11.552 33.284 1.00 91.62 195 PRO A C 1
ATOM 1444 O O . PRO A 1 195 ? -19.213 -11.770 32.892 1.00 91.62 195 PRO A O 1
ATOM 1447 N N . GLN A 1 196 ? -21.272 -12.512 33.445 1.00 94.19 196 GLN A N 1
ATOM 1448 C CA . GLN A 1 196 ? -21.008 -13.949 33.296 1.00 94.19 196 GLN A CA 1
ATOM 1449 C C . GLN A 1 196 ? -20.727 -14.382 31.841 1.00 94.19 196 GLN A C 1
ATOM 1451 O O . GLN A 1 196 ? -20.094 -15.407 31.614 1.00 94.19 196 GLN A O 1
ATOM 1456 N N . LEU A 1 197 ? -21.172 -13.607 30.842 1.00 94.12 197 LEU A N 1
ATOM 1457 C CA . LEU A 1 197 ? -21.119 -13.974 29.417 1.00 94.12 197 LEU A CA 1
ATOM 1458 C C . LEU A 1 197 ? -20.042 -13.219 28.622 1.00 94.12 197 LEU A C 1
ATOM 1460 O O . LEU A 1 197 ? -19.876 -13.458 27.425 1.00 94.12 197 LEU A O 1
ATOM 1464 N N . LYS A 1 198 ? -19.292 -12.312 29.260 1.00 92.56 198 LYS A N 1
ATOM 1465 C CA . LYS A 1 198 ? -18.343 -11.414 28.575 1.00 92.56 198 LYS A CA 1
ATOM 1466 C C . LYS A 1 198 ? -17.258 -12.165 27.808 1.00 92.56 198 LYS A C 1
ATOM 1468 O O . LYS A 1 198 ? -17.028 -11.872 26.638 1.00 92.56 198 LYS A O 1
ATOM 1473 N N . SER A 1 199 ? -16.617 -13.141 28.447 1.00 93.81 199 SER A N 1
ATOM 1474 C CA . SER A 1 199 ? -15.529 -13.912 27.832 1.00 93.81 199 SER A CA 1
ATOM 1475 C C . SER A 1 199 ? -16.025 -14.768 26.666 1.00 93.81 199 SER A C 1
ATOM 1477 O O . SER A 1 199 ? -15.359 -14.850 25.638 1.00 93.81 199 SER A O 1
ATOM 1479 N N . PHE A 1 200 ? -17.222 -15.350 26.796 1.00 94.31 200 PHE A N 1
ATOM 1480 C CA . PHE A 1 200 ? -17.845 -16.139 25.734 1.00 94.31 200 PHE A CA 1
ATOM 1481 C C . PHE A 1 200 ? -18.182 -15.276 24.513 1.00 94.31 200 PHE A C 1
ATOM 1483 O O . PHE A 1 200 ? -17.788 -15.594 23.391 1.00 94.31 200 PHE A O 1
ATOM 1490 N N . ALA A 1 201 ? -18.837 -14.135 24.731 1.00 93.12 201 ALA A N 1
ATOM 1491 C CA . ALA A 1 201 ? -19.184 -13.214 23.658 1.00 93.12 201 ALA A CA 1
ATOM 1492 C C . ALA A 1 201 ? -17.951 -12.618 22.966 1.00 93.12 201 ALA A C 1
ATOM 1494 O O . ALA A 1 201 ? -17.945 -12.469 21.746 1.00 93.12 201 ALA A O 1
ATOM 1495 N N . LEU A 1 202 ? -16.884 -12.327 23.718 1.00 93.5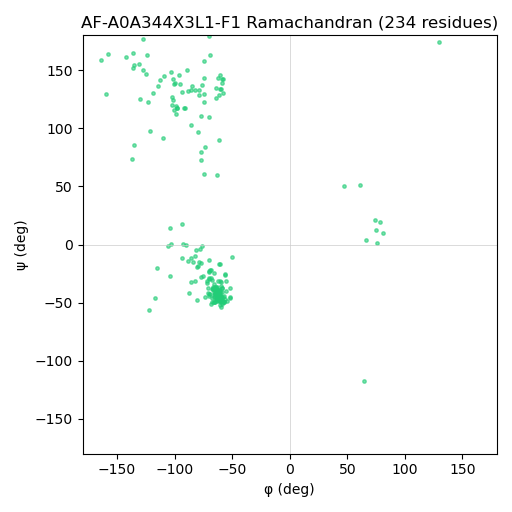0 202 LEU A N 1
ATOM 1496 C CA . LEU A 1 202 ? -15.616 -11.889 23.138 1.00 93.50 202 LEU A CA 1
ATOM 1497 C C . LEU A 1 202 ? -14.976 -12.984 22.269 1.00 93.50 202 LEU A C 1
ATOM 1499 O O . LEU A 1 202 ? -14.436 -12.686 21.202 1.00 93.50 202 LEU A O 1
ATOM 1503 N N . GLY A 1 203 ? -15.072 -14.248 22.688 1.00 94.69 203 GLY A N 1
ATOM 1504 C CA . GLY A 1 203 ? -14.648 -15.397 21.887 1.00 94.69 203 GLY A CA 1
ATOM 1505 C C . GLY A 1 203 ? -15.394 -15.475 20.553 1.00 94.69 203 GLY A C 1
ATOM 1506 O O . GLY A 1 203 ? -14.763 -15.543 19.502 1.00 94.69 203 GLY A O 1
ATOM 1507 N N . ILE A 1 204 ? -16.725 -15.364 20.573 1.00 95.12 204 ILE A N 1
ATOM 1508 C CA . ILE A 1 204 ? -17.542 -15.349 19.347 1.00 95.12 204 ILE A CA 1
ATOM 1509 C C . ILE A 1 204 ? -17.203 -14.142 18.466 1.00 95.12 204 ILE A C 1
ATOM 1511 O O . ILE A 1 204 ? -17.016 -14.300 17.262 1.00 95.12 204 ILE A O 1
ATOM 1515 N N . TYR A 1 205 ? -17.092 -12.945 19.049 1.00 92.69 205 TYR A N 1
ATOM 1516 C CA . TYR A 1 205 ? -16.750 -11.724 18.316 1.00 92.69 205 TYR A CA 1
ATOM 1517 C C . TYR A 1 205 ? -15.402 -11.856 17.601 1.00 92.69 205 TYR A C 1
ATOM 1519 O O . TYR A 1 205 ? -15.295 -11.591 16.404 1.00 92.69 205 TYR A O 1
ATOM 1527 N N . THR A 1 206 ? -14.369 -12.311 18.313 1.00 93.38 206 THR A N 1
ATOM 1528 C CA . THR A 1 206 ? -13.036 -12.488 17.727 1.00 93.38 206 THR A CA 1
ATOM 1529 C C . THR A 1 206 ? -13.025 -13.578 16.659 1.00 93.38 206 THR A C 1
ATOM 1531 O O . THR A 1 206 ? -12.440 -13.358 15.598 1.00 93.38 206 THR A O 1
ATOM 1534 N N . LEU A 1 207 ? -13.717 -14.702 16.878 1.00 95.75 207 LEU A N 1
ATOM 1535 C CA . LEU A 1 207 ? -13.878 -15.755 15.876 1.00 95.75 207 LEU A CA 1
ATOM 1536 C C . LEU A 1 207 ? -14.547 -15.215 14.606 1.00 95.75 207 LEU A C 1
ATOM 1538 O O . LEU A 1 207 ? -13.997 -15.375 13.520 1.00 95.75 207 LEU A O 1
ATOM 1542 N N . ALA A 1 208 ? -15.681 -14.525 14.737 1.00 95.19 208 ALA A N 1
ATOM 1543 C CA . ALA A 1 208 ? -16.417 -13.966 13.606 1.00 95.19 208 ALA A CA 1
ATOM 1544 C C . ALA A 1 208 ? -15.565 -12.966 12.810 1.00 95.19 208 ALA A C 1
ATOM 1546 O O . ALA A 1 208 ? -15.479 -13.069 11.589 1.00 95.19 208 ALA A O 1
ATOM 1547 N N . VAL A 1 209 ? -14.862 -12.050 13.486 1.00 92.31 209 VAL A N 1
ATOM 1548 C CA . VAL A 1 209 ? -13.960 -11.089 12.826 1.00 92.31 209 VAL A CA 1
ATOM 1549 C C . VAL A 1 209 ? -12.835 -11.808 12.077 1.00 92.31 209 VAL A C 1
ATOM 1551 O O . VAL A 1 209 ? -12.495 -11.437 10.953 1.00 92.31 209 VAL A O 1
ATOM 1554 N N . ARG A 1 210 ? -12.246 -12.857 12.657 1.00 94.00 210 ARG A N 1
ATOM 1555 C CA . ARG A 1 210 ? -11.172 -13.613 11.996 1.00 94.00 210 ARG A CA 1
ATOM 1556 C C . ARG A 1 210 ? -11.680 -14.414 10.802 1.00 94.00 210 ARG A C 1
ATOM 1558 O O . ARG A 1 210 ? -11.028 -14.382 9.765 1.00 94.00 210 ARG A O 1
ATOM 1565 N N . VAL A 1 211 ? -12.829 -15.071 10.922 1.00 96.00 211 VAL A N 1
ATOM 1566 C CA . VAL A 1 211 ? -13.410 -15.889 9.849 1.00 96.00 211 VAL A CA 1
ATOM 1567 C C . VAL A 1 211 ? -13.916 -15.024 8.695 1.00 96.00 211 VAL A C 1
ATOM 1569 O O . VAL A 1 211 ? -13.657 -15.351 7.543 1.00 96.00 211 VAL A O 1
ATOM 1572 N N . LEU A 1 212 ? -14.591 -13.910 8.986 1.00 94.00 212 LEU A N 1
ATOM 1573 C CA . LEU A 1 212 ? -15.220 -13.073 7.959 1.00 94.00 212 LEU A CA 1
ATOM 1574 C C . LEU A 1 212 ? -14.270 -12.040 7.345 1.00 94.00 212 LEU A C 1
ATOM 1576 O O . LEU A 1 212 ? -14.417 -11.712 6.173 1.00 94.00 212 LEU A O 1
ATOM 1580 N N . ALA A 1 213 ? -13.303 -11.522 8.108 1.00 90.50 213 ALA A N 1
ATOM 1581 C CA . ALA A 1 213 ? -12.378 -10.497 7.621 1.00 90.50 213 ALA A CA 1
ATOM 1582 C C . ALA A 1 213 ? -10.922 -10.977 7.597 1.00 90.50 213 ALA A C 1
ATOM 1584 O O . ALA A 1 213 ? -10.225 -10.785 6.606 1.00 90.50 213 ALA A O 1
ATOM 1585 N N . GLY A 1 214 ? -10.455 -11.626 8.666 1.00 90.94 214 GLY A N 1
ATOM 1586 C CA . GLY A 1 214 ? -9.047 -12.012 8.810 1.00 90.94 214 GLY A CA 1
ATOM 1587 C C . GLY A 1 214 ? -8.548 -13.019 7.768 1.00 90.94 214 GLY A C 1
ATOM 1588 O O . GLY A 1 214 ? -7.437 -12.858 7.273 1.00 90.94 214 GLY A O 1
ATOM 1589 N N . ILE A 1 215 ? -9.347 -14.039 7.442 1.00 93.31 215 ILE A N 1
ATOM 1590 C CA . ILE A 1 215 ? -8.999 -15.071 6.451 1.00 93.31 215 ILE A CA 1
ATOM 1591 C C . ILE A 1 215 ? -9.244 -14.580 5.015 1.00 93.31 215 ILE A C 1
ATOM 1593 O O . ILE A 1 215 ? -8.336 -14.714 4.194 1.00 93.31 215 ILE A O 1
ATOM 1597 N N . PRO A 1 216 ? -10.403 -13.980 4.674 1.00 94.38 216 PRO A N 1
ATOM 1598 C CA . PRO A 1 216 ? -10.675 -13.601 3.292 1.00 94.38 216 PRO A CA 1
ATOM 1599 C C . PRO A 1 216 ? -9.834 -12.412 2.826 1.00 94.38 216 PRO A C 1
ATOM 1601 O O . PRO A 1 216 ? -9.458 -12.371 1.658 1.00 94.38 216 PRO A O 1
ATOM 1604 N N . ALA A 1 217 ? -9.499 -11.455 3.702 1.00 92.00 217 ALA A N 1
ATOM 1605 C CA . ALA A 1 217 ? -8.817 -10.235 3.271 1.00 92.00 217 ALA A CA 1
ATOM 1606 C C . ALA A 1 217 ? -7.448 -10.505 2.611 1.00 92.00 217 ALA A C 1
ATOM 1608 O O . ALA A 1 217 ? -7.266 -10.062 1.477 1.00 92.00 217 ALA A O 1
ATOM 1609 N N . PRO A 1 218 ? -6.501 -11.257 3.213 1.00 90.31 218 PRO A N 1
ATOM 1610 C CA . PRO A 1 218 ? -5.239 -11.583 2.548 1.00 90.31 218 PRO A CA 1
ATOM 1611 C C . PRO A 1 218 ? -5.420 -12.354 1.237 1.00 90.31 218 PRO A C 1
ATOM 1613 O O . PRO A 1 218 ? -4.631 -12.159 0.319 1.00 90.31 218 PRO A O 1
ATOM 1616 N N . VAL A 1 219 ? -6.457 -13.195 1.130 1.00 93.69 219 VAL A N 1
ATOM 1617 C CA . VAL A 1 219 ? -6.759 -13.952 -0.095 1.00 93.69 219 VAL A CA 1
ATOM 1618 C C . VAL A 1 219 ? -7.212 -13.010 -1.209 1.00 93.69 219 VAL A C 1
ATOM 1620 O O . VAL A 1 219 ? -6.633 -13.033 -2.291 1.00 93.69 219 VAL A O 1
ATOM 1623 N N . TYR A 1 220 ? -8.184 -12.132 -0.944 1.00 93.38 220 TYR A N 1
ATOM 1624 C CA . TYR A 1 220 ? -8.656 -11.152 -1.928 1.00 93.38 220 TYR A CA 1
ATOM 1625 C C . TYR A 1 220 ? -7.555 -10.177 -2.345 1.00 93.38 220 TYR A C 1
ATOM 1627 O O . TYR A 1 220 ? -7.376 -9.935 -3.536 1.00 93.38 220 TYR A O 1
ATOM 1635 N N . PHE A 1 221 ? -6.791 -9.642 -1.387 1.00 89.31 221 PHE A N 1
ATOM 1636 C CA . PHE A 1 221 ? -5.665 -8.765 -1.706 1.00 89.31 221 PHE A CA 1
ATOM 1637 C C . PHE A 1 221 ? -4.559 -9.505 -2.464 1.00 89.31 221 PHE A C 1
ATOM 1639 O O . PHE A 1 221 ? -3.971 -8.919 -3.366 1.00 89.31 221 PHE A O 1
ATOM 1646 N N . GLY A 1 222 ? -4.306 -10.778 -2.148 1.00 89.94 222 GLY A N 1
ATOM 1647 C CA . GLY A 1 222 ? -3.370 -11.624 -2.888 1.00 89.94 222 GLY A CA 1
ATOM 1648 C C . GLY A 1 222 ? -3.782 -11.776 -4.349 1.00 89.94 222 GLY A C 1
ATOM 1649 O O . GLY A 1 222 ? -3.019 -11.404 -5.233 1.00 89.94 222 GLY A O 1
ATOM 1650 N N . VAL A 1 223 ? -5.025 -12.199 -4.603 1.00 92.31 223 VAL A N 1
ATOM 1651 C CA . VAL A 1 223 ? -5.563 -12.321 -5.969 1.00 92.31 223 VAL A CA 1
ATOM 1652 C C . VAL A 1 223 ? -5.505 -10.984 -6.705 1.00 92.31 223 VAL A C 1
ATOM 1654 O O . VAL A 1 223 ? -5.061 -10.942 -7.845 1.00 92.31 223 VAL A O 1
ATOM 1657 N N . LEU A 1 224 ? -5.899 -9.884 -6.060 1.00 90.12 224 LEU A N 1
ATOM 1658 C CA . LEU A 1 224 ? -5.891 -8.559 -6.680 1.00 90.12 224 LEU A CA 1
ATOM 1659 C C . LEU A 1 224 ? -4.476 -8.107 -7.075 1.00 90.12 224 LEU A C 1
ATOM 1661 O O . LEU A 1 224 ? -4.288 -7.543 -8.158 1.00 90.12 224 LEU A O 1
ATOM 1665 N N . ILE A 1 225 ? -3.480 -8.371 -6.224 1.00 87.88 225 ILE A N 1
ATOM 1666 C CA . ILE A 1 225 ? -2.067 -8.115 -6.526 1.00 87.88 225 ILE A CA 1
ATOM 1667 C C . ILE A 1 225 ? -1.619 -8.979 -7.705 1.00 87.88 225 ILE A C 1
ATOM 1669 O O . ILE A 1 225 ? -1.010 -8.452 -8.636 1.00 87.88 225 ILE A O 1
ATOM 1673 N N . ASP A 1 226 ? -1.957 -10.266 -7.696 1.00 87.81 226 ASP A N 1
ATOM 1674 C CA . ASP A 1 226 ? -1.552 -11.212 -8.731 1.00 87.81 226 ASP A CA 1
ATOM 1675 C C . ASP A 1 226 ? -2.162 -10.855 -10.093 1.00 87.81 226 ASP A C 1
ATOM 1677 O O . ASP A 1 226 ? -1.449 -10.844 -11.093 1.00 87.81 226 ASP A O 1
ATOM 1681 N N . THR A 1 227 ? -3.441 -10.463 -10.138 1.00 86.62 227 THR A N 1
ATOM 1682 C CA . THR A 1 227 ? -4.122 -10.037 -11.374 1.00 86.62 227 THR A CA 1
ATOM 1683 C C . THR A 1 227 ? -3.626 -8.696 -11.904 1.00 86.62 227 THR A C 1
ATOM 1685 O O . THR A 1 227 ? -3.677 -8.450 -13.105 1.00 86.62 227 THR A O 1
ATOM 1688 N N . SER A 1 228 ? -3.152 -7.816 -11.018 1.00 85.31 228 SER A N 1
ATOM 1689 C CA . SER A 1 228 ? -2.600 -6.511 -11.408 1.00 85.31 228 SER A CA 1
ATOM 1690 C C . SER A 1 228 ? -1.123 -6.603 -11.813 1.00 85.31 228 SER A C 1
ATOM 1692 O O . SER A 1 228 ? -0.568 -5.665 -12.389 1.00 85.31 228 SER A O 1
ATOM 1694 N N . CYS A 1 229 ? -0.454 -7.711 -11.487 1.00 86.19 229 CYS A N 1
ATOM 1695 C CA . CYS A 1 229 ? 0.957 -7.917 -11.764 1.00 86.19 229 CYS A CA 1
ATOM 1696 C C . CYS A 1 229 ? 1.169 -8.260 -13.242 1.00 86.19 229 CYS A C 1
ATOM 1698 O O . CYS A 1 229 ? 0.853 -9.355 -13.693 1.00 86.19 229 CYS A O 1
ATOM 1700 N N . LEU A 1 230 ? 1.780 -7.341 -13.993 1.00 81.62 230 LEU A N 1
ATOM 1701 C CA . LEU A 1 230 ? 2.117 -7.588 -15.401 1.00 81.62 230 LEU A CA 1
ATOM 1702 C C . LEU A 1 230 ? 3.238 -8.620 -15.576 1.00 81.62 230 LEU A C 1
ATOM 1704 O O . LEU A 1 230 ? 3.315 -9.281 -16.608 1.00 81.62 230 LEU A O 1
ATOM 1708 N N . LYS A 1 231 ? 4.152 -8.722 -14.601 1.00 80.38 231 LYS A N 1
ATOM 1709 C CA . LYS A 1 231 ? 5.284 -9.653 -14.645 1.00 80.38 231 LYS A CA 1
ATOM 1710 C C . LYS A 1 231 ? 5.860 -9.925 -13.257 1.00 80.38 231 LYS A C 1
ATOM 1712 O O . LYS A 1 231 ? 6.281 -9.002 -12.557 1.00 80.38 231 LYS A O 1
ATOM 1717 N N . TRP A 1 232 ? 6.011 -11.205 -12.926 1.00 80.44 232 TRP A N 1
ATOM 1718 C CA . TRP A 1 232 ? 6.757 -11.651 -11.750 1.00 80.44 232 TRP A CA 1
ATOM 1719 C C . TRP A 1 232 ? 8.265 -11.624 -11.992 1.00 80.44 232 TRP A C 1
ATOM 1721 O O . TRP A 1 232 ? 8.763 -12.113 -13.006 1.00 80.44 232 TRP A O 1
ATOM 1731 N N . GLY A 1 233 ? 9.009 -11.058 -11.042 1.00 70.06 233 GLY A N 1
ATOM 1732 C CA . GLY A 1 233 ? 10.467 -11.092 -11.054 1.00 70.06 233 GLY A CA 1
ATOM 1733 C C . GLY A 1 233 ? 10.995 -12.202 -10.157 1.00 70.06 233 GLY A C 1
ATOM 1734 O O . GLY A 1 233 ? 10.818 -12.135 -8.941 1.00 70.06 233 GLY A O 1
ATOM 1735 N N . PHE A 1 234 ? 11.700 -13.175 -10.734 1.00 71.62 234 PHE A N 1
ATOM 1736 C CA . PHE A 1 234 ? 12.424 -14.189 -9.972 1.00 71.62 234 PHE A CA 1
ATOM 1737 C C . PHE A 1 234 ? 13.914 -13.837 -9.932 1.00 71.62 234 PHE A C 1
ATOM 1739 O O . PHE A 1 234 ? 14.552 -13.655 -10.971 1.00 71.62 234 PHE A O 1
ATOM 1746 N N . LYS A 1 235 ? 14.476 -13.732 -8.724 1.00 55.94 235 LYS A N 1
ATOM 1747 C CA . LYS A 1 235 ? 15.927 -13.755 -8.512 1.00 55.94 235 LYS A CA 1
ATOM 1748 C C . LYS A 1 235 ? 16.288 -15.171 -8.077 1.00 55.94 235 LYS A C 1
ATOM 1750 O O . LYS A 1 235 ? 15.831 -15.592 -7.018 1.00 55.94 235 LYS A O 1
ATOM 1755 N N . LYS A 1 236 ? 17.012 -15.898 -8.927 1.00 43.81 236 LYS A N 1
ATOM 1756 C CA . LYS A 1 236 ? 17.727 -17.107 -8.506 1.00 43.81 236 LYS A CA 1
ATOM 1757 C C . LYS A 1 236 ? 18.976 -16.702 -7.739 1.00 43.81 236 LYS A C 1
ATOM 1759 O O . LYS A 1 236 ? 19.565 -15.668 -8.130 1.00 43.81 236 LYS A O 1
#

pLDDT: mean 86.07, std 10.22, range [43.81, 96.75]